Protein AF-F0R481-F1 (afdb_monomer_lite)

pLDDT: mean 84.25, std 19.12, range [23.8, 98.44]

Foldseek 3Di:
DDDPPPDDPPPPDDDDDDDDDDDDLLDDPVLLVLLLVLLCLLPDDDPVLLVVCVVVLVVVCVVVVDDDDDPVNLVVLSVVSNVLSVVLNVCSVVSPLVVNLVSCVVCVVSSCSGSSNDLVSLVSVLVSNLVSLCSVDVVPQLSSLVVSLVSLVVSLVSLVSVVVDVVSVVVNLVSLLVNLVSCVSNVVLVSNLVSLVVSLVSCVPPDLLSNLVSLCSSLVSCVVVVNNVSSVVSCVVNVPPPCNVVSVVVVVVD

Sequence (254 aa):
MKTAITFIFILALSACSAKPDKVANLFTKEEREQYVNTLSLYLQADSGLIAERNQFFQFLLKHIDAEEKDSAYYMENIAHVDSVIHAAIGLVEQGNMDNLLTLLEQERYNIYAHPCNNIDNEIALHNMLIQLYNKAYKENTDEYYSKIIDLAEYSKLHILGLLDNEQYIPYYIHNLTSLVDLYMCANRHAEAIRTGKELCEFTKDKNNSIHIRCVLLLGSLYKELNMTEQQDSCINSVKHLPEFEAIYDDYMKQ

Radius of gyration: 20.72 Å; chains: 1; bounding box: 53×40×59 Å

Structure (mmCIF, N/CA/C/O backbone):
data_AF-F0R481-F1
#
_entry.id   AF-F0R481-F1
#
loop_
_atom_site.group_PDB
_atom_site.id
_atom_site.type_symbol
_atom_site.label_atom_id
_atom_site.label_alt_id
_atom_site.label_comp_id
_atom_site.label_asym_id
_atom_site.label_entity_id
_atom_site.label_seq_id
_atom_site.pdbx_PDB_ins_code
_atom_site.Cartn_x
_atom_site.Cartn_y
_atom_site.Cartn_z
_atom_site.occupancy
_atom_site.B_iso_or_equiv
_atom_site.auth_seq_id
_atom_site.auth_comp_id
_atom_site.auth_asym_id
_atom_site.auth_atom_id
_atom_site.pdbx_PDB_model_num
ATOM 1 N N . MET A 1 1 ? -4.987 25.816 -6.858 1.00 27.88 1 MET A N 1
ATOM 2 C CA . MET A 1 1 ? -4.120 25.754 -5.662 1.00 27.88 1 MET A CA 1
ATOM 3 C C . MET A 1 1 ? -3.294 24.489 -5.777 1.00 27.88 1 MET A C 1
ATOM 5 O O . MET A 1 1 ? -3.879 23.431 -5.938 1.00 27.88 1 MET A O 1
ATOM 9 N N . LYS A 1 2 ? -1.964 24.606 -5.837 1.00 23.80 2 LYS A N 1
ATOM 10 C CA . LYS A 1 2 ? -1.058 23.455 -5.913 1.00 23.80 2 LYS A CA 1
ATOM 11 C C . LYS A 1 2 ? -0.899 22.907 -4.499 1.00 23.80 2 LYS A C 1
ATOM 13 O O . LYS A 1 2 ? -0.176 23.501 -3.704 1.00 23.80 2 LYS A O 1
ATOM 18 N N . THR A 1 3 ? -1.626 21.850 -4.168 1.00 27.64 3 THR A N 1
ATOM 19 C CA . THR A 1 3 ? -1.418 21.111 -2.924 1.00 27.64 3 THR A CA 1
ATOM 20 C C . THR A 1 3 ? -0.065 20.425 -3.050 1.00 27.64 3 THR A C 1
ATOM 22 O O . THR A 1 3 ? 0.132 19.582 -3.923 1.00 27.64 3 THR A O 1
ATOM 25 N N . ALA A 1 4 ? 0.907 20.869 -2.258 1.00 26.95 4 ALA A N 1
ATOM 26 C CA . ALA A 1 4 ? 2.173 20.175 -2.127 1.00 26.95 4 ALA A CA 1
ATOM 27 C C . ALA A 1 4 ? 1.868 18.801 -1.522 1.00 26.95 4 ALA A C 1
ATOM 29 O O . ALA A 1 4 ? 1.429 18.717 -0.378 1.00 26.95 4 ALA A O 1
ATOM 30 N N . ILE A 1 5 ? 2.037 17.743 -2.313 1.00 32.62 5 ILE A N 1
ATOM 31 C CA . ILE A 1 5 ? 1.980 16.372 -1.817 1.00 32.62 5 ILE A CA 1
ATOM 32 C C . ILE A 1 5 ? 3.249 16.187 -0.989 1.00 32.62 5 ILE A C 1
ATOM 34 O O . ILE A 1 5 ? 4.344 16.011 -1.522 1.00 32.62 5 ILE A O 1
ATOM 38 N N . THR A 1 6 ? 3.121 16.340 0.324 1.00 26.06 6 THR A N 1
ATOM 39 C CA . THR A 1 6 ? 4.176 15.990 1.269 1.00 26.06 6 THR A CA 1
ATOM 40 C C . THR A 1 6 ? 4.251 14.468 1.312 1.00 26.06 6 THR A C 1
ATOM 42 O O . THR A 1 6 ? 3.502 13.819 2.033 1.00 26.06 6 THR A O 1
ATOM 45 N N . PHE A 1 7 ? 5.120 13.898 0.478 1.00 36.53 7 PHE A N 1
ATOM 46 C CA . PHE A 1 7 ? 5.413 12.470 0.481 1.0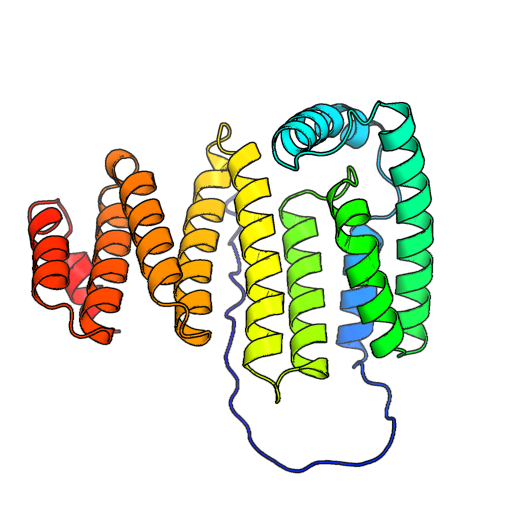0 36.53 7 PHE A CA 1
ATOM 47 C C . PHE A 1 7 ? 6.145 12.105 1.775 1.00 36.53 7 PHE A C 1
ATOM 49 O O . PHE A 1 7 ? 7.213 12.644 2.078 1.00 36.53 7 PHE A O 1
ATOM 56 N N . ILE A 1 8 ? 5.548 11.203 2.551 1.00 33.41 8 ILE A N 1
ATOM 57 C CA . ILE A 1 8 ? 6.181 10.607 3.724 1.00 33.41 8 ILE A CA 1
ATOM 58 C C . ILE A 1 8 ? 7.259 9.656 3.207 1.00 33.41 8 ILE A C 1
ATOM 60 O O . ILE A 1 8 ? 6.966 8.624 2.610 1.00 33.41 8 ILE A O 1
ATOM 64 N N . PHE A 1 9 ? 8.520 10.025 3.423 1.00 30.39 9 PHE A N 1
ATOM 65 C CA . PHE A 1 9 ? 9.642 9.108 3.282 1.00 30.39 9 PHE A CA 1
ATOM 66 C C . PHE A 1 9 ? 9.456 7.959 4.277 1.00 30.39 9 PHE A C 1
ATOM 68 O O . PHE A 1 9 ? 9.423 8.193 5.488 1.00 30.39 9 PHE A O 1
ATOM 75 N N . ILE A 1 10 ? 9.403 6.717 3.791 1.00 33.53 10 ILE A N 1
ATOM 76 C CA . ILE A 1 10 ? 9.693 5.548 4.627 1.00 33.53 10 ILE A CA 1
ATOM 77 C C . ILE A 1 10 ? 11.200 5.599 4.908 1.00 33.53 10 ILE A C 1
ATOM 79 O O . ILE A 1 10 ? 12.018 5.010 4.207 1.00 33.53 10 ILE A O 1
ATOM 83 N N . LEU A 1 11 ? 11.590 6.397 5.903 1.00 34.53 11 LEU A N 1
ATOM 84 C CA . LEU A 1 11 ? 12.938 6.379 6.452 1.00 34.53 11 LEU A CA 1
ATOM 85 C C . LEU A 1 11 ? 13.105 5.055 7.199 1.00 34.53 11 LEU A C 1
ATOM 87 O O . LEU A 1 11 ? 12.630 4.892 8.323 1.00 34.53 11 LEU A O 1
ATOM 91 N N . ALA A 1 12 ? 13.799 4.112 6.567 1.00 36.69 12 ALA A N 1
ATOM 92 C CA . ALA A 1 12 ? 14.355 2.948 7.234 1.00 36.69 12 ALA A CA 1
ATOM 93 C C . ALA A 1 12 ? 15.386 3.422 8.275 1.00 36.69 12 ALA A C 1
ATOM 95 O O . ALA A 1 12 ? 16.564 3.605 7.978 1.00 36.69 12 ALA A O 1
ATOM 96 N N . LEU A 1 13 ? 14.942 3.668 9.510 1.00 34.34 13 LEU A N 1
ATOM 97 C CA . LEU A 1 13 ? 15.841 3.932 10.629 1.00 34.34 13 LEU A CA 1
ATOM 98 C C . LEU A 1 13 ? 16.317 2.603 11.221 1.00 34.34 13 LEU A C 1
ATOM 100 O O . LEU A 1 13 ? 15.659 1.952 12.041 1.00 34.34 13 LEU A O 1
ATOM 104 N N . SER A 1 14 ? 17.512 2.228 10.781 1.00 39.59 14 SER A N 1
ATOM 105 C CA . SER A 1 14 ? 18.420 1.317 11.459 1.00 39.59 14 SER A CA 1
ATOM 106 C C . SER A 1 14 ? 18.852 1.901 12.808 1.00 39.59 14 SER A C 1
ATOM 108 O O . SER A 1 14 ? 19.529 2.926 12.859 1.00 39.59 14 SER A O 1
ATOM 110 N N . ALA A 1 15 ? 18.506 1.210 13.893 1.00 30.11 15 ALA A N 1
ATOM 111 C CA . ALA A 1 15 ? 19.206 1.292 15.170 1.00 30.11 15 ALA A CA 1
ATOM 112 C C . ALA A 1 15 ? 18.989 -0.020 15.939 1.00 30.11 15 ALA A C 1
ATOM 114 O O . ALA A 1 15 ? 17.903 -0.283 16.452 1.00 30.11 15 ALA A O 1
ATOM 115 N N . CYS A 1 16 ? 20.032 -0.849 16.007 1.00 37.91 16 CYS A N 1
ATOM 116 C CA . CYS A 1 16 ? 20.141 -1.910 17.002 1.00 37.91 16 CYS A CA 1
ATOM 117 C C . CYS A 1 16 ? 20.345 -1.276 18.382 1.00 37.91 16 CYS A C 1
ATOM 119 O O . CYS A 1 16 ? 21.313 -0.542 18.560 1.00 37.91 16 CYS A O 1
ATOM 121 N N . SER A 1 17 ? 19.516 -1.609 19.374 1.00 35.53 17 SER A N 1
ATOM 122 C CA . SER A 1 17 ? 20.004 -2.001 20.708 1.00 35.53 17 SER A CA 1
ATOM 123 C C . SER A 1 17 ? 18.879 -2.450 21.651 1.00 35.53 17 SER A C 1
ATOM 125 O O . SER A 1 17 ? 17.822 -1.837 21.714 1.00 35.53 17 SER A O 1
ATOM 127 N N . ALA A 1 18 ? 19.205 -3.523 22.382 1.00 39.09 18 ALA A N 1
ATOM 128 C CA . ALA A 1 18 ? 18.731 -3.994 23.689 1.00 39.09 18 ALA A CA 1
ATOM 129 C C . ALA A 1 18 ? 17.217 -4.041 24.001 1.00 39.09 18 ALA A C 1
ATOM 131 O O . ALA A 1 18 ? 16.546 -3.027 24.161 1.00 39.09 18 ALA A O 1
ATOM 132 N N . LYS A 1 19 ? 16.737 -5.268 24.265 1.00 45.47 19 LYS A N 1
ATOM 133 C CA . LYS A 1 19 ? 15.451 -5.564 24.918 1.00 45.47 19 LYS A CA 1
ATOM 134 C C . LYS A 1 19 ? 15.306 -4.853 26.271 1.00 45.47 19 LYS A C 1
ATOM 136 O O . LYS A 1 19 ? 16.216 -4.955 27.098 1.00 45.47 19 LYS A O 1
ATOM 141 N N . PRO A 1 20 ? 14.103 -4.342 26.574 1.00 41.56 20 PRO A N 1
ATOM 142 C CA . PRO A 1 20 ? 13.600 -4.288 27.937 1.00 41.56 20 PRO A CA 1
ATOM 143 C C . PRO A 1 20 ? 12.321 -5.126 28.100 1.00 41.56 20 PRO A C 1
ATOM 145 O O . PRO A 1 20 ? 11.326 -4.927 27.407 1.00 41.56 20 PRO A O 1
ATOM 148 N N . ASP A 1 21 ? 12.340 -6.034 29.076 1.00 45.56 21 ASP A N 1
ATOM 149 C CA . ASP A 1 21 ? 11.139 -6.638 29.653 1.00 45.56 21 ASP A CA 1
ATOM 150 C C . ASP A 1 21 ? 10.403 -5.611 30.532 1.00 45.56 21 ASP A C 1
ATOM 152 O O . ASP A 1 21 ? 10.931 -5.189 31.564 1.00 45.56 21 ASP A O 1
ATOM 156 N N . LYS A 1 22 ? 9.179 -5.239 30.133 1.00 39.62 22 LYS A N 1
ATOM 157 C CA . LYS A 1 22 ? 7.959 -5.015 30.947 1.00 39.62 22 LYS A CA 1
ATOM 158 C C . LYS A 1 22 ? 6.990 -4.118 30.179 1.00 39.62 22 LYS A C 1
ATOM 160 O O . LYS A 1 22 ? 7.380 -3.064 29.695 1.00 39.62 22 LYS A O 1
ATOM 165 N N . VAL A 1 23 ? 5.728 -4.549 30.141 1.00 50.31 23 VAL A N 1
ATOM 166 C CA . VAL A 1 23 ? 4.564 -3.907 29.508 1.00 50.31 23 VAL A CA 1
ATOM 167 C C . VAL A 1 23 ? 4.482 -2.422 29.885 1.00 50.31 23 VAL A C 1
ATOM 169 O O . VAL A 1 23 ? 3.939 -2.047 30.923 1.00 50.31 23 VAL A O 1
ATOM 172 N N . ALA A 1 24 ? 5.072 -1.585 29.040 1.00 46.91 24 ALA A N 1
ATOM 173 C CA . ALA A 1 24 ? 4.914 -0.145 29.031 1.00 46.91 24 ALA A CA 1
ATOM 174 C C . ALA A 1 24 ? 3.941 0.179 27.900 1.00 46.91 24 ALA A C 1
ATOM 176 O O . ALA A 1 24 ? 3.984 -0.462 26.855 1.00 46.91 24 ALA A O 1
ATOM 177 N N . ASN A 1 25 ? 3.051 1.139 28.138 1.00 53.44 25 ASN A N 1
ATOM 178 C CA . ASN A 1 25 ? 2.073 1.635 27.174 1.00 53.44 25 ASN A CA 1
ATOM 179 C C . ASN A 1 25 ? 2.724 1.759 25.777 1.00 53.44 25 ASN A C 1
ATOM 181 O O . ASN A 1 25 ? 3.603 2.600 25.590 1.00 53.44 25 ASN A O 1
ATOM 185 N N . LEU A 1 26 ? 2.359 0.865 24.848 1.00 74.00 26 LEU A N 1
ATOM 186 C CA . LEU A 1 26 ? 3.079 0.639 23.579 1.00 74.00 26 LEU A CA 1
ATOM 187 C C . LEU A 1 26 ? 2.993 1.830 22.615 1.00 74.00 26 LEU A C 1
ATOM 189 O O . LEU A 1 26 ? 3.750 1.901 21.639 1.00 74.00 26 LEU A O 1
ATOM 193 N N . PHE A 1 27 ? 2.086 2.763 22.910 1.00 87.75 27 PHE A N 1
ATOM 194 C CA . PHE A 1 27 ? 1.838 3.951 22.117 1.00 87.75 27 PHE A CA 1
ATOM 195 C C . PHE A 1 27 ? 2.298 5.222 22.830 1.00 87.75 27 PHE A C 1
ATOM 197 O O . PHE A 1 27 ? 1.899 5.507 23.976 1.00 87.75 27 PHE A O 1
ATOM 204 N N . THR A 1 28 ? 3.065 6.042 22.113 1.00 91.44 28 THR A N 1
ATOM 205 C CA . THR A 1 28 ? 3.297 7.436 22.499 1.00 91.44 28 THR A CA 1
ATOM 206 C C . THR A 1 28 ? 1.977 8.214 22.503 1.00 91.44 28 THR A C 1
ATOM 208 O O . THR A 1 28 ? 0.924 7.722 22.080 1.00 91.44 28 THR A O 1
ATOM 211 N N . LYS A 1 29 ? 1.997 9.435 23.043 1.00 92.00 29 LYS A N 1
ATOM 212 C CA . LYS A 1 29 ? 0.807 10.291 23.032 1.00 92.00 29 LYS A CA 1
ATOM 213 C C . LYS A 1 29 ? 0.429 10.655 21.594 1.00 92.00 29 LYS A C 1
ATOM 215 O O . LYS A 1 29 ? -0.741 10.589 21.232 1.00 92.00 29 LYS A O 1
ATOM 220 N N . GLU A 1 30 ? 1.436 10.971 20.790 1.00 93.38 30 GLU A N 1
ATOM 221 C CA . GLU A 1 30 ? 1.309 11.323 19.381 1.00 93.38 30 GLU A CA 1
ATOM 222 C C . GLU A 1 30 ? 0.743 10.150 18.570 1.00 93.38 30 GLU A C 1
ATOM 224 O O . GLU A 1 30 ? -0.171 10.346 17.775 1.00 93.38 30 GLU A O 1
ATOM 229 N N . GLU A 1 31 ? 1.216 8.924 18.824 1.00 94.50 31 GLU A N 1
ATOM 230 C CA . GLU A 1 31 ? 0.694 7.713 18.177 1.00 94.50 31 GLU A CA 1
ATOM 231 C C . GLU A 1 31 ? -0.780 7.485 18.527 1.00 94.50 31 GLU A C 1
ATOM 233 O O . GLU A 1 31 ? -1.584 7.220 17.640 1.00 94.50 31 GLU A O 1
ATOM 238 N N . ARG A 1 32 ? -1.174 7.655 19.797 1.00 95.06 32 ARG A N 1
ATOM 239 C CA . ARG A 1 32 ? -2.586 7.521 20.195 1.00 95.06 32 ARG A CA 1
ATOM 240 C C . ARG A 1 32 ? -3.480 8.536 19.501 1.00 95.06 32 ARG A C 1
ATOM 242 O O . ARG A 1 32 ? -4.508 8.151 18.956 1.00 95.06 32 ARG A O 1
ATOM 249 N N . GLU A 1 33 ? -3.091 9.808 19.498 1.00 96.50 33 GLU A N 1
ATOM 250 C CA . GLU A 1 33 ? -3.847 10.862 18.813 1.00 96.50 33 GLU A CA 1
ATOM 251 C C . GLU A 1 33 ? -3.954 10.573 17.310 1.00 96.50 33 GLU A C 1
ATOM 253 O O . GLU A 1 33 ? -5.045 10.635 16.744 1.00 96.50 33 GLU A O 1
ATOM 258 N N . GLN A 1 34 ? -2.852 10.175 16.669 1.00 97.12 34 GLN A N 1
ATOM 259 C CA . GLN A 1 34 ? -2.846 9.800 15.257 1.00 97.12 34 GLN A CA 1
ATOM 260 C C . GLN A 1 34 ? -3.761 8.602 14.970 1.00 97.12 34 GLN A C 1
ATOM 262 O O . GLN A 1 34 ? -4.503 8.628 13.984 1.00 97.12 34 GLN A O 1
ATOM 267 N N . TYR A 1 35 ? -3.720 7.555 15.796 1.00 97.44 35 TYR A N 1
ATOM 268 C CA . TYR A 1 35 ? -4.501 6.334 15.577 1.00 97.44 35 TYR A CA 1
ATOM 269 C C . TYR A 1 35 ? -5.990 6.593 15.790 1.00 97.44 35 TYR A C 1
ATOM 271 O O . TYR A 1 35 ? -6.794 6.197 14.950 1.00 97.44 35 TYR A O 1
ATOM 279 N N . VAL A 1 36 ? -6.365 7.338 16.835 1.00 97.62 36 VAL A N 1
ATOM 280 C CA . VAL A 1 36 ? -7.761 7.757 17.049 1.00 97.62 36 VAL A CA 1
ATOM 281 C C . VAL A 1 36 ? -8.260 8.608 15.884 1.00 97.62 36 VAL A C 1
ATOM 283 O O . VAL A 1 36 ? -9.355 8.356 15.382 1.00 97.62 36 VAL A O 1
ATOM 286 N N . ASN A 1 37 ? -7.460 9.566 15.404 1.00 97.06 37 ASN A N 1
ATOM 287 C CA . ASN A 1 37 ? -7.831 10.394 14.255 1.00 97.06 37 ASN A CA 1
ATOM 288 C C . ASN A 1 37 ? -8.023 9.554 12.988 1.00 97.06 37 ASN A C 1
ATOM 290 O O . ASN A 1 37 ? -9.006 9.743 12.281 1.00 97.06 37 ASN A O 1
ATOM 294 N N . THR A 1 38 ? -7.119 8.606 12.731 1.00 97.50 38 THR A N 1
ATOM 295 C CA . THR A 1 38 ? -7.187 7.704 11.570 1.00 97.50 38 THR A CA 1
ATOM 296 C C . THR A 1 38 ? -8.431 6.822 11.623 1.00 97.50 38 THR A C 1
ATOM 298 O O . THR A 1 38 ? -9.170 6.739 10.648 1.00 97.50 38 THR A O 1
ATOM 301 N N . LEU A 1 39 ? -8.700 6.199 12.772 1.00 97.81 39 LEU A N 1
ATOM 302 C CA . LEU A 1 39 ? -9.879 5.359 12.984 1.00 97.81 39 LEU A CA 1
ATOM 303 C C . LEU A 1 39 ? -11.175 6.167 12.837 1.00 97.81 39 LEU A C 1
ATOM 305 O O . LEU A 1 39 ? -12.112 5.718 12.186 1.00 97.81 39 LEU A O 1
ATOM 309 N N . SER A 1 40 ? -11.205 7.394 13.359 1.00 96.62 40 SER A N 1
ATOM 310 C CA . SER A 1 40 ? -12.387 8.264 13.301 1.00 96.62 40 SER A CA 1
ATOM 311 C C . SER A 1 40 ? -12.793 8.666 11.879 1.00 96.62 40 SER A C 1
ATOM 313 O O . SER A 1 40 ? -13.944 9.039 11.680 1.00 96.62 40 SER A O 1
ATOM 315 N N . LEU A 1 41 ? -11.904 8.546 10.881 1.00 94.69 41 LEU A N 1
ATOM 316 C CA . LEU A 1 41 ? -12.244 8.759 9.464 1.00 94.69 41 LEU A CA 1
ATOM 317 C C . LEU A 1 41 ? -13.302 7.773 8.948 1.00 94.69 41 LEU A C 1
ATOM 319 O O . LEU A 1 41 ? -13.932 8.029 7.923 1.00 94.69 41 LEU A O 1
ATOM 323 N N . TYR A 1 42 ? -13.482 6.649 9.641 1.00 93.56 42 TYR A N 1
ATOM 324 C CA . TYR A 1 42 ? -14.444 5.609 9.292 1.00 93.56 42 TYR A CA 1
ATOM 325 C C . TYR A 1 42 ? -15.764 5.725 10.053 1.00 93.56 42 TYR A C 1
ATOM 327 O O . TYR A 1 42 ? -16.668 4.953 9.767 1.00 93.56 42 TYR A O 1
ATOM 335 N N . LEU A 1 43 ? -15.896 6.686 10.970 1.00 90.56 43 LEU A N 1
ATOM 336 C CA . LEU A 1 43 ? -17.156 6.962 11.656 1.00 90.56 43 LEU A CA 1
ATOM 337 C C . LEU A 1 43 ? -18.025 7.914 10.828 1.00 90.56 43 LEU A C 1
ATOM 339 O O . LEU A 1 43 ? -17.513 8.778 10.118 1.00 90.56 43 LEU A O 1
ATOM 343 N N . GLN A 1 44 ? -19.346 7.810 10.998 1.00 74.38 44 GLN A N 1
ATOM 344 C CA . GLN A 1 44 ? -20.328 8.771 10.472 1.00 74.38 44 GLN A CA 1
ATOM 345 C C . GLN A 1 44 ? -20.286 8.923 8.942 1.00 74.38 44 GLN A C 1
ATOM 347 O O . GLN A 1 44 ? -20.102 10.020 8.412 1.00 74.38 44 GLN A O 1
ATOM 352 N N . ALA A 1 45 ? -20.503 7.820 8.221 1.00 71.75 45 ALA A N 1
ATOM 353 C CA . ALA A 1 45 ? -20.662 7.857 6.770 1.00 71.75 45 ALA A CA 1
ATOM 354 C C . ALA A 1 45 ? -21.808 8.801 6.354 1.00 71.75 45 ALA A C 1
ATOM 356 O O . ALA A 1 45 ? -22.978 8.548 6.648 1.00 71.75 45 ALA A O 1
ATOM 357 N N . ASP A 1 46 ? -21.481 9.889 5.651 1.00 70.38 46 ASP A N 1
ATOM 358 C CA . ASP A 1 46 ? -22.497 10.783 5.094 1.00 70.38 46 ASP A CA 1
ATOM 359 C C . ASP A 1 46 ? -23.294 10.048 4.005 1.00 70.38 46 ASP A C 1
ATOM 361 O O . ASP A 1 46 ? -22.735 9.420 3.103 1.00 70.38 46 ASP A O 1
ATOM 365 N N . SER A 1 47 ? -24.617 10.182 4.061 1.00 65.12 47 SER A N 1
ATOM 366 C CA . SER A 1 47 ? -25.570 9.781 3.026 1.00 65.12 47 SER A CA 1
ATOM 367 C C . SER A 1 47 ? -25.142 10.115 1.587 1.00 65.12 47 SER A C 1
ATOM 369 O O . SER A 1 47 ? -25.409 9.321 0.682 1.00 65.12 47 SER A O 1
ATOM 371 N N . GLY A 1 48 ? -24.444 11.237 1.363 1.00 66.50 48 GLY A N 1
ATOM 372 C CA . GLY A 1 48 ? -23.889 11.598 0.052 1.00 66.50 48 GLY A CA 1
ATOM 373 C C . GLY A 1 48 ? -22.770 10.660 -0.421 1.00 66.50 48 GLY A C 1
ATOM 374 O O . GLY A 1 48 ? -22.769 10.231 -1.574 1.00 66.50 48 GLY A O 1
ATOM 375 N N . LEU A 1 49 ? -21.863 10.267 0.482 1.00 67.25 49 LEU A N 1
ATOM 376 C CA . LEU A 1 49 ? -20.758 9.341 0.197 1.00 67.25 49 LEU A CA 1
ATOM 377 C C . LEU A 1 49 ? -21.255 7.912 -0.052 1.00 67.25 49 LEU A C 1
ATOM 379 O O . LEU A 1 49 ? -20.733 7.222 -0.926 1.00 67.25 49 LEU A O 1
ATOM 383 N N . ILE A 1 50 ? -22.290 7.483 0.676 1.00 69.62 50 ILE A N 1
ATOM 384 C CA . ILE A 1 50 ? -22.910 6.154 0.535 1.00 69.62 50 ILE A CA 1
ATOM 385 C C . ILE A 1 50 ? -23.437 5.945 -0.896 1.00 69.62 50 ILE A C 1
ATOM 387 O O . ILE A 1 50 ? -23.226 4.885 -1.489 1.00 69.62 50 ILE A O 1
ATOM 391 N N . ALA A 1 51 ? -24.083 6.959 -1.482 1.00 65.25 51 ALA A N 1
ATOM 392 C CA . ALA A 1 51 ? -24.638 6.877 -2.833 1.00 65.25 51 ALA A CA 1
ATOM 393 C C . ALA A 1 51 ? -23.552 6.819 -3.926 1.00 65.25 51 ALA A C 1
ATOM 395 O O . ALA A 1 51 ? -23.679 6.042 -4.873 1.00 65.25 51 ALA A O 1
ATOM 396 N N . GLU A 1 52 ? -22.474 7.598 -3.785 1.00 65.06 52 GLU A N 1
ATOM 397 C CA . GLU A 1 52 ? -21.352 7.604 -4.737 1.00 65.06 52 GLU A CA 1
ATOM 398 C C . GLU A 1 52 ? -20.513 6.320 -4.665 1.00 65.06 52 GLU A C 1
ATOM 400 O O . GLU A 1 52 ? -20.024 5.828 -5.683 1.00 65.06 52 GLU A O 1
ATOM 405 N N . ARG A 1 53 ? -20.347 5.748 -3.468 1.00 70.88 53 ARG A N 1
ATOM 406 C CA . ARG A 1 53 ? -19.415 4.632 -3.235 1.00 70.88 53 ARG A CA 1
ATOM 407 C C . ARG A 1 53 ? -20.032 3.253 -3.405 1.00 70.88 53 ARG A C 1
ATOM 409 O O . ARG A 1 53 ? -19.285 2.299 -3.614 1.00 70.88 53 ARG A O 1
ATOM 416 N N . ASN A 1 54 ? -21.360 3.143 -3.459 1.00 66.12 54 ASN A N 1
ATOM 417 C CA . ASN A 1 54 ? -22.019 1.891 -3.831 1.00 66.12 54 ASN A CA 1
ATOM 418 C C . ASN A 1 54 ? -21.579 1.415 -5.234 1.00 66.12 54 ASN A C 1
ATOM 420 O O . ASN A 1 54 ? -21.338 0.231 -5.440 1.00 66.12 54 ASN A O 1
ATOM 424 N N . GLN A 1 55 ? -21.357 2.327 -6.193 1.00 64.94 55 GLN A N 1
ATOM 425 C CA . GLN A 1 55 ? -20.866 1.951 -7.530 1.00 64.94 55 GLN A CA 1
ATOM 426 C C . GLN A 1 55 ? -19.461 1.324 -7.499 1.00 64.94 55 GLN A C 1
ATOM 428 O O . GLN A 1 55 ? -19.220 0.338 -8.195 1.00 64.94 55 GLN A O 1
ATOM 433 N N . PHE A 1 56 ? -18.554 1.844 -6.665 1.00 66.25 56 PHE A N 1
ATOM 434 C CA . PHE A 1 56 ? -17.227 1.252 -6.468 1.00 66.25 56 PHE A CA 1
ATOM 435 C C . PHE A 1 56 ? -17.304 -0.084 -5.716 1.00 66.25 56 PHE A C 1
ATOM 437 O O . PHE A 1 56 ? -16.642 -1.043 -6.103 1.00 66.25 56 PHE A O 1
ATOM 444 N N . PHE A 1 57 ? -18.165 -0.192 -4.702 1.00 69.00 57 PHE A N 1
ATOM 445 C CA . PHE A 1 57 ? -18.406 -1.453 -3.998 1.00 69.00 57 PHE A CA 1
ATOM 446 C C . PHE A 1 57 ? -18.864 -2.566 -4.957 1.00 69.00 57 PHE A C 1
ATOM 448 O O . PHE A 1 57 ? -18.333 -3.674 -4.920 1.00 69.00 57 PHE A O 1
ATOM 455 N N . GLN A 1 58 ? -19.756 -2.253 -5.902 1.00 67.19 58 GLN A N 1
ATOM 456 C CA . GLN A 1 58 ? -20.176 -3.191 -6.951 1.00 67.19 58 GLN A CA 1
ATOM 457 C C . GLN A 1 58 ? -19.039 -3.572 -7.921 1.00 67.19 58 GLN A C 1
ATOM 459 O O . GLN A 1 58 ? -19.032 -4.681 -8.455 1.00 67.19 58 GLN A O 1
ATOM 464 N N . PHE A 1 59 ? -18.064 -2.687 -8.162 1.00 67.62 59 PHE A N 1
ATOM 465 C CA . PHE A 1 59 ? -16.851 -3.018 -8.923 1.00 67.62 59 PHE A CA 1
ATOM 466 C C . PHE A 1 59 ? -15.917 -3.947 -8.131 1.00 67.62 59 PHE A C 1
ATOM 468 O O . PHE A 1 59 ? -15.424 -4.931 -8.686 1.00 67.62 59 PHE A O 1
ATOM 475 N N . LEU A 1 60 ? -15.719 -3.666 -6.839 1.00 65.44 60 LEU A N 1
ATOM 476 C CA . LEU A 1 60 ? -14.937 -4.491 -5.915 1.00 65.44 60 LEU A CA 1
ATOM 477 C C . LEU A 1 60 ? -15.496 -5.912 -5.836 1.00 65.44 60 LEU A C 1
ATOM 479 O O . LEU A 1 60 ? -14.742 -6.860 -6.036 1.00 65.44 60 LEU A O 1
ATOM 483 N N . LEU A 1 61 ? -16.812 -6.063 -5.632 1.00 65.06 61 LEU A N 1
ATOM 484 C CA . LEU A 1 61 ? -17.492 -7.364 -5.548 1.00 65.06 61 LEU A CA 1
ATOM 485 C C . LEU A 1 61 ? -17.217 -8.261 -6.763 1.00 65.06 61 LEU A C 1
ATOM 487 O O . LEU A 1 61 ? -17.003 -9.458 -6.597 1.00 65.06 61 LEU A O 1
ATOM 491 N N . LYS A 1 62 ? -17.140 -7.685 -7.971 1.00 66.12 62 LYS A N 1
ATOM 492 C CA . LYS A 1 62 ? -16.815 -8.424 -9.205 1.00 66.12 62 LYS A CA 1
ATOM 493 C C . LYS A 1 62 ? -15.383 -8.961 -9.250 1.00 66.12 62 LYS A C 1
ATOM 495 O O . LYS A 1 62 ? -15.118 -9.868 -10.031 1.00 66.12 62 LYS A O 1
ATOM 500 N N . HIS A 1 63 ? -14.468 -8.389 -8.471 1.00 63.19 63 HIS A N 1
ATOM 501 C CA . HIS A 1 63 ? -13.046 -8.745 -8.476 1.00 63.19 63 HIS A CA 1
ATOM 502 C C . HIS A 1 63 ? -12.629 -9.600 -7.277 1.00 63.19 63 HIS A C 1
ATOM 504 O O . HIS A 1 63 ? -11.629 -10.305 -7.370 1.00 63.19 63 HIS A O 1
ATOM 510 N N . ILE A 1 64 ? -13.375 -9.560 -6.168 1.00 52.03 64 ILE A N 1
ATOM 511 C CA . ILE A 1 64 ? -13.048 -10.308 -4.941 1.00 52.03 64 ILE A CA 1
ATOM 512 C C . ILE A 1 64 ? -13.733 -11.682 -4.840 1.00 52.03 64 ILE A C 1
ATOM 514 O O . ILE A 1 64 ? -13.674 -12.295 -3.779 1.00 52.03 64 ILE A O 1
ATOM 518 N N . ASP A 1 65 ? -14.367 -12.162 -5.919 1.00 51.03 65 ASP A N 1
ATOM 519 C CA . ASP A 1 65 ? -15.044 -13.473 -6.003 1.00 51.03 65 ASP A CA 1
ATOM 520 C C . ASP A 1 65 ? -15.987 -13.739 -4.806 1.00 51.03 65 ASP A C 1
ATOM 522 O O . ASP A 1 65 ? -16.089 -14.843 -4.271 1.00 51.03 65 ASP A O 1
ATOM 526 N N . ALA A 1 66 ? -16.646 -12.679 -4.326 1.00 55.69 66 ALA A N 1
ATOM 527 C CA . ALA A 1 66 ? -17.583 -12.755 -3.216 1.00 55.69 66 ALA A CA 1
ATOM 528 C C . ALA A 1 66 ? -18.982 -13.112 -3.733 1.00 55.69 66 ALA A C 1
ATOM 530 O O . ALA A 1 66 ? -19.401 -12.608 -4.776 1.00 55.69 66 ALA A O 1
ATOM 531 N N . GLU A 1 67 ? -19.718 -13.938 -2.976 1.00 57.56 67 GLU A N 1
ATOM 532 C CA . GLU A 1 67 ? -21.159 -14.148 -3.187 1.00 57.56 67 GLU A CA 1
ATOM 533 C C . GLU A 1 67 ? -21.861 -12.796 -3.381 1.00 57.56 67 GLU A C 1
ATOM 535 O O . GLU A 1 67 ? -21.482 -11.825 -2.726 1.00 57.56 67 GLU A O 1
ATOM 540 N N . GLU A 1 68 ? -22.845 -12.717 -4.289 1.00 56.78 68 GLU A N 1
ATOM 541 C CA . GLU A 1 68 ? -23.561 -11.474 -4.613 1.00 56.78 68 GLU A CA 1
ATOM 542 C C . GLU A 1 68 ? -24.071 -10.789 -3.336 1.00 56.78 68 GLU A C 1
ATOM 544 O O . GLU A 1 68 ? -25.094 -11.168 -2.765 1.00 56.78 68 GLU A O 1
ATOM 549 N N . LYS A 1 69 ? -23.340 -9.771 -2.873 1.00 62.72 69 LYS A N 1
ATOM 550 C CA . LYS A 1 69 ? -23.724 -8.978 -1.708 1.00 62.72 69 LYS A CA 1
ATOM 551 C C . LYS A 1 69 ? -24.624 -7.840 -2.167 1.00 62.72 69 LYS A C 1
ATOM 553 O O . LYS A 1 69 ? -24.248 -7.050 -3.036 1.00 62.72 69 LYS A O 1
ATOM 558 N N . ASP A 1 70 ? -25.817 -7.764 -1.595 1.00 63.59 70 ASP A N 1
ATOM 559 C CA . ASP A 1 70 ? -26.820 -6.773 -1.966 1.00 63.59 70 ASP A CA 1
ATOM 560 C C . ASP A 1 70 ? -26.648 -5.439 -1.209 1.00 63.59 70 ASP A C 1
ATOM 562 O O . ASP A 1 70 ? -25.731 -5.230 -0.410 1.00 63.59 70 ASP A O 1
ATOM 566 N N . SER A 1 71 ? -27.549 -4.491 -1.476 1.00 63.22 71 SER A N 1
ATOM 567 C CA . SER A 1 71 ? -27.542 -3.190 -0.804 1.00 63.22 71 SER A CA 1
ATOM 568 C C . SER A 1 71 ? -27.861 -3.276 0.696 1.00 63.22 71 SER A C 1
ATOM 570 O O . SER A 1 71 ? -27.547 -2.327 1.414 1.00 63.22 71 SER A O 1
ATOM 572 N N . ALA A 1 72 ? -28.493 -4.355 1.173 1.00 70.50 72 ALA A N 1
ATOM 573 C CA . ALA A 1 72 ? -28.770 -4.548 2.593 1.00 70.50 72 ALA A CA 1
ATOM 574 C C . ALA A 1 72 ? -27.484 -4.935 3.328 1.00 70.50 72 ALA A C 1
ATOM 576 O O . ALA A 1 72 ? -27.157 -4.303 4.331 1.00 70.50 72 ALA A O 1
ATOM 577 N N . TYR A 1 73 ? -26.686 -5.840 2.750 1.00 69.69 73 TYR A N 1
ATOM 578 C CA . TYR A 1 73 ? -25.343 -6.145 3.247 1.00 69.69 73 TYR A CA 1
ATOM 579 C C . TYR A 1 73 ? -24.468 -4.887 3.344 1.00 69.69 73 TYR A C 1
ATOM 581 O O . TYR A 1 73 ? -23.751 -4.697 4.323 1.00 69.69 73 TYR A O 1
ATOM 589 N N . TYR A 1 74 ? -24.541 -3.994 2.350 1.00 71.12 74 TYR A N 1
ATOM 590 C CA . TYR A 1 74 ? -23.769 -2.747 2.366 1.00 71.12 74 TYR A CA 1
ATOM 591 C C . TYR A 1 74 ? -24.129 -1.848 3.560 1.00 71.12 74 TYR A C 1
ATOM 593 O O . TYR A 1 74 ? -23.241 -1.324 4.229 1.00 71.12 74 TYR A O 1
ATOM 601 N N . MET A 1 75 ? -25.422 -1.711 3.869 1.00 75.19 75 MET A N 1
ATOM 602 C CA . MET A 1 75 ? -25.887 -0.916 5.011 1.00 75.19 75 MET A CA 1
ATOM 603 C C . MET A 1 75 ? -25.592 -1.588 6.359 1.00 75.19 75 MET A C 1
ATOM 605 O O . MET A 1 75 ? -25.228 -0.902 7.313 1.00 75.19 75 MET A O 1
ATOM 609 N N . GLU A 1 76 ? -25.710 -2.914 6.444 1.00 83.69 76 GLU A N 1
ATOM 610 C CA . GLU A 1 76 ? -25.326 -3.682 7.637 1.00 83.69 76 GLU A CA 1
ATOM 611 C C . GLU A 1 76 ? -23.829 -3.540 7.932 1.00 83.69 76 GLU A C 1
ATOM 613 O O . GLU A 1 76 ? -23.440 -3.327 9.082 1.00 83.69 76 GLU A O 1
ATOM 618 N N . ASN A 1 77 ? -22.994 -3.565 6.889 1.00 85.75 77 ASN A N 1
ATOM 619 C CA . ASN A 1 77 ? -21.555 -3.373 7.023 1.00 85.75 77 ASN A CA 1
ATOM 620 C C . ASN A 1 77 ? -21.195 -1.979 7.564 1.00 85.75 77 ASN A C 1
ATOM 622 O O . ASN A 1 77 ? -20.255 -1.867 8.341 1.00 85.75 77 ASN A O 1
ATOM 626 N N . ILE A 1 78 ? -21.945 -0.926 7.216 1.00 87.12 78 ILE A N 1
ATOM 627 C CA . ILE A 1 78 ? -21.716 0.427 7.761 1.00 87.12 78 ILE A CA 1
ATOM 628 C C . ILE A 1 78 ? -21.874 0.430 9.287 1.00 87.12 78 ILE A C 1
ATOM 630 O O . ILE A 1 78 ? -20.968 0.844 10.005 1.00 87.12 78 ILE A O 1
ATOM 634 N N . ALA A 1 79 ? -22.992 -0.095 9.798 1.00 88.69 79 ALA A N 1
ATOM 635 C CA . ALA A 1 79 ? -23.239 -0.144 11.242 1.00 88.69 79 ALA A CA 1
ATOM 636 C C . ALA A 1 79 ? -22.249 -1.065 11.984 1.00 88.69 79 ALA A C 1
ATOM 638 O O . ALA A 1 79 ? -21.854 -0.791 13.124 1.00 88.69 79 ALA A O 1
ATOM 639 N N . HIS A 1 80 ? -21.841 -2.160 11.336 1.00 92.62 80 HIS A N 1
ATOM 640 C CA . HIS A 1 80 ? -20.819 -3.066 11.854 1.00 92.62 80 HIS A CA 1
ATOM 641 C C . HIS A 1 80 ? -19.460 -2.371 11.976 1.00 92.62 80 HIS A C 1
ATOM 643 O O . HIS A 1 80 ? -18.867 -2.379 13.055 1.00 92.62 80 HIS A O 1
ATOM 649 N N . VAL A 1 81 ? -18.999 -1.706 10.913 1.00 94.00 81 VAL A N 1
ATOM 650 C CA . VAL A 1 81 ? -17.724 -0.976 10.912 1.00 94.00 81 VAL A CA 1
ATOM 651 C C . VAL A 1 81 ? -17.733 0.144 11.950 1.00 94.00 81 VAL A C 1
ATOM 653 O O . VAL A 1 81 ? -16.768 0.243 12.701 1.00 94.00 81 VAL A O 1
ATOM 656 N N . ASP A 1 82 ? -18.818 0.908 12.100 1.00 93.19 82 ASP A N 1
ATOM 657 C CA . ASP A 1 82 ? -18.939 1.909 13.175 1.00 93.19 82 ASP A CA 1
ATOM 658 C C . ASP A 1 82 ? -18.664 1.292 14.564 1.00 93.19 82 ASP A C 1
ATOM 660 O O . ASP A 1 82 ? -17.909 1.838 15.375 1.00 93.19 82 ASP A O 1
ATOM 664 N N . SER A 1 83 ? -19.221 0.105 14.830 1.00 95.19 83 SER A N 1
ATOM 665 C CA . SER A 1 83 ? -19.017 -0.617 16.094 1.00 95.19 83 SER A CA 1
ATOM 666 C C . SER A 1 83 ? -17.572 -1.103 16.261 1.00 95.19 83 SER A C 1
ATOM 668 O O . SER A 1 83 ? -16.983 -0.952 17.337 1.00 95.19 83 SER A O 1
ATOM 670 N N . VAL A 1 84 ? -16.979 -1.649 15.195 1.00 97.88 84 VAL A N 1
ATOM 671 C CA . VAL A 1 84 ? -15.572 -2.085 15.159 1.00 97.88 84 VAL A CA 1
ATOM 672 C C . VAL A 1 84 ? -14.632 -0.914 15.433 1.00 97.88 84 VAL A C 1
ATOM 674 O O . VAL A 1 84 ? -13.707 -1.037 16.234 1.00 97.88 84 VAL A O 1
ATOM 677 N N . ILE A 1 85 ? -14.877 0.239 14.814 1.00 98.12 85 ILE A N 1
ATOM 678 C CA . ILE A 1 85 ? -14.034 1.428 14.944 1.00 98.12 85 ILE A CA 1
ATOM 679 C C . ILE A 1 85 ? -14.109 2.001 16.361 1.00 98.12 85 ILE A C 1
ATOM 681 O O . ILE A 1 85 ? -13.073 2.344 16.933 1.00 98.12 85 ILE A O 1
ATOM 685 N N . HIS A 1 86 ? -15.288 2.023 16.989 1.00 98.00 86 HIS A N 1
ATOM 686 C CA . HIS A 1 86 ? -15.402 2.384 18.404 1.00 98.00 86 HIS A CA 1
ATOM 687 C C . HIS A 1 86 ? -14.632 1.426 19.324 1.00 98.00 86 HIS A C 1
ATOM 689 O O . HIS A 1 86 ? -13.948 1.881 20.246 1.00 98.00 86 HIS A O 1
ATOM 695 N N . ALA A 1 87 ? -14.690 0.116 19.067 1.00 98.25 87 ALA A N 1
ATOM 696 C CA . ALA A 1 87 ? -13.904 -0.860 19.819 1.00 98.25 87 ALA A CA 1
ATOM 697 C C . ALA A 1 87 ? -12.391 -0.651 19.619 1.00 98.25 87 ALA A C 1
ATOM 699 O O . ALA A 1 87 ? -11.636 -0.657 20.592 1.00 98.25 87 ALA A O 1
ATOM 700 N N . ALA A 1 88 ? -11.952 -0.394 18.384 1.00 98.25 88 ALA A N 1
ATOM 701 C CA . ALA A 1 88 ? -10.560 -0.105 18.053 1.00 98.25 88 ALA A CA 1
ATOM 702 C C . ALA A 1 88 ? -10.048 1.161 18.762 1.00 98.25 88 ALA A C 1
ATOM 704 O O . ALA A 1 88 ? -8.970 1.132 19.356 1.00 98.25 88 ALA A O 1
ATOM 705 N N . ILE A 1 89 ? -10.834 2.243 18.786 1.00 98.25 89 ILE A N 1
ATOM 706 C CA . ILE A 1 89 ? -10.503 3.470 19.532 1.00 98.25 89 ILE A CA 1
ATOM 707 C C . ILE A 1 89 ? -10.326 3.160 21.023 1.00 98.25 89 ILE A C 1
ATOM 709 O O . ILE A 1 89 ? -9.318 3.548 21.613 1.00 98.25 89 ILE A O 1
ATOM 713 N N . GLY A 1 90 ? -11.237 2.384 21.618 1.00 97.69 90 GLY A N 1
ATOM 714 C CA . GLY A 1 90 ? -11.108 1.958 23.013 1.00 97.69 90 GLY A CA 1
ATOM 715 C C . GLY A 1 90 ? -9.818 1.169 23.284 1.00 97.69 90 GLY A C 1
ATOM 716 O O . GLY A 1 90 ? -9.180 1.362 24.319 1.00 97.69 90 GLY A O 1
ATOM 717 N N . LEU A 1 91 ? -9.382 0.320 22.347 1.00 97.62 91 LEU A N 1
ATOM 718 C CA . LEU A 1 91 ? -8.119 -0.423 22.454 1.00 97.62 91 LEU A CA 1
ATOM 719 C C . LEU A 1 91 ? -6.889 0.491 22.339 1.00 97.62 91 LEU A C 1
ATOM 721 O O . LEU A 1 91 ? -5.914 0.286 23.069 1.00 97.62 91 LEU A O 1
ATOM 725 N N . VAL A 1 92 ? -6.939 1.527 21.494 1.00 96.88 92 VAL A N 1
ATOM 726 C CA . VAL A 1 92 ? -5.896 2.568 21.416 1.00 96.88 92 VAL A CA 1
ATOM 727 C C . VAL A 1 92 ? -5.776 3.316 22.745 1.00 96.88 92 VAL A C 1
ATOM 729 O O . VAL A 1 92 ? -4.671 3.472 23.268 1.00 96.88 92 VAL A O 1
ATOM 732 N N . GLU A 1 93 ? -6.898 3.741 23.327 1.00 94.38 93 GLU A N 1
ATOM 733 C CA . GLU A 1 93 ? -6.935 4.464 24.607 1.00 94.38 93 GLU A CA 1
ATOM 734 C C . GLU A 1 93 ? -6.395 3.620 25.771 1.00 94.38 93 GLU A C 1
ATOM 736 O O . GLU A 1 93 ? -5.684 4.130 26.642 1.00 94.38 93 GLU A O 1
ATOM 741 N N . GLN A 1 94 ? -6.680 2.316 25.753 1.00 93.88 94 GLN A N 1
ATOM 742 C CA . GLN A 1 94 ? -6.178 1.341 26.725 1.00 93.88 94 GLN A CA 1
ATOM 743 C C . GLN A 1 94 ? -4.704 0.962 26.504 1.00 93.88 94 GLN A C 1
ATOM 745 O O . GLN A 1 94 ? -4.105 0.333 27.377 1.00 93.88 94 GLN A O 1
ATOM 750 N N . GLY A 1 95 ? -4.110 1.322 25.362 1.00 92.62 95 GLY A N 1
ATOM 751 C CA . GLY A 1 95 ? -2.752 0.915 24.993 1.00 92.62 95 GLY A CA 1
ATOM 752 C C . GLY A 1 95 ? -2.625 -0.576 24.662 1.00 92.62 95 GLY A C 1
ATOM 753 O O . GLY A 1 95 ? -1.541 -1.143 24.805 1.00 92.62 95 GLY A O 1
ATOM 754 N N . ASN A 1 96 ? -3.720 -1.225 24.257 1.00 93.75 96 ASN A N 1
ATOM 755 C CA . ASN A 1 96 ? -3.772 -2.660 23.981 1.00 93.75 96 ASN A CA 1
ATOM 756 C C . ASN A 1 96 ? -3.502 -2.947 22.497 1.00 93.75 96 ASN A C 1
ATOM 758 O O . ASN A 1 96 ? -4.419 -3.169 21.705 1.00 93.75 96 ASN A O 1
ATOM 762 N N . MET A 1 97 ? -2.220 -2.908 22.130 1.00 94.56 97 MET A N 1
ATOM 763 C CA . MET A 1 97 ? -1.762 -3.055 20.747 1.00 94.56 97 MET A CA 1
ATOM 764 C C . MET A 1 97 ? -2.113 -4.409 20.128 1.00 94.56 97 MET A C 1
ATOM 766 O O . MET A 1 97 ? -2.562 -4.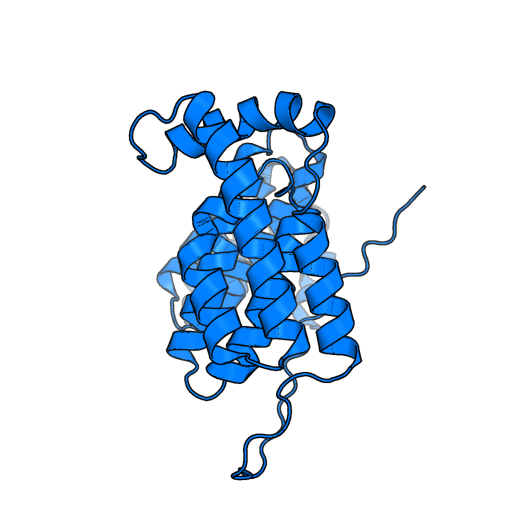441 18.987 1.00 94.56 97 MET A O 1
ATOM 770 N N . ASP A 1 98 ? -1.938 -5.509 20.860 1.00 92.81 98 ASP A N 1
ATOM 771 C CA . ASP A 1 98 ? -2.115 -6.855 20.303 1.00 92.81 98 ASP A CA 1
ATOM 772 C C . ASP A 1 98 ? -3.581 -7.117 19.933 1.00 92.81 98 ASP A C 1
ATOM 774 O O . ASP A 1 98 ? -3.882 -7.599 18.837 1.00 92.81 98 ASP A O 1
ATOM 778 N N . ASN A 1 99 ? -4.512 -6.727 20.812 1.00 96.25 99 ASN A N 1
ATOM 779 C CA . ASN A 1 99 ? -5.940 -6.831 20.519 1.00 96.25 99 ASN A CA 1
ATOM 780 C C . ASN A 1 99 ? -6.368 -5.842 19.429 1.00 96.25 99 ASN A C 1
ATOM 782 O O . ASN A 1 99 ? -7.227 -6.188 18.622 1.00 96.25 99 ASN A O 1
ATOM 786 N N . LEU A 1 100 ? -5.786 -4.635 19.389 1.00 97.62 100 LEU A N 1
ATOM 787 C CA . LEU A 1 100 ? -6.054 -3.665 18.323 1.00 97.62 100 LEU A CA 1
ATOM 788 C C . LEU A 1 100 ? -5.659 -4.240 16.963 1.00 97.62 100 LEU A C 1
ATOM 790 O O . LEU A 1 100 ? -6.464 -4.228 16.037 1.00 97.62 100 LEU A O 1
ATOM 794 N N . LEU A 1 101 ? -4.437 -4.762 16.854 1.00 96.38 101 LEU A N 1
ATOM 795 C CA . LEU A 1 101 ? -3.931 -5.334 15.614 1.00 96.38 101 LEU A CA 1
ATOM 796 C C . LEU A 1 101 ? -4.785 -6.524 15.174 1.00 96.38 101 LEU A C 1
ATOM 798 O O . LEU A 1 101 ? -5.237 -6.558 14.036 1.00 96.38 101 LEU A O 1
ATOM 802 N N . THR A 1 102 ? -5.088 -7.435 16.101 1.00 96.94 102 THR A N 1
ATOM 803 C CA . THR A 1 102 ? -5.940 -8.603 15.832 1.00 96.94 102 THR A CA 1
ATOM 804 C C . THR A 1 102 ? -7.319 -8.194 15.311 1.00 96.94 102 THR A C 1
ATOM 806 O O . THR A 1 102 ? -7.777 -8.735 14.306 1.00 96.94 102 THR A O 1
ATOM 809 N N . LEU A 1 103 ? -7.969 -7.221 15.961 1.00 98.25 103 LEU A N 1
ATOM 810 C CA . LEU A 1 103 ? -9.280 -6.717 15.545 1.00 98.25 103 LEU A CA 1
ATOM 811 C C . LEU A 1 103 ? -9.224 -6.124 14.133 1.00 98.25 103 LEU A C 1
ATOM 813 O O . LEU A 1 103 ? -10.048 -6.462 13.288 1.00 98.25 103 LEU A O 1
ATOM 817 N N . LEU A 1 104 ? -8.241 -5.262 13.866 1.00 97.81 104 LEU A N 1
ATOM 818 C CA . LEU A 1 104 ? -8.118 -4.596 12.571 1.00 97.81 104 LEU A CA 1
ATOM 819 C C . LEU A 1 104 ? -7.798 -5.572 11.439 1.00 97.81 104 LEU A C 1
ATOM 821 O O . LEU A 1 104 ? -8.283 -5.376 10.331 1.00 97.81 104 LEU A O 1
ATOM 825 N N . GLU A 1 105 ? -7.019 -6.623 11.693 1.00 95.31 105 GLU A N 1
ATOM 826 C CA . GLU A 1 105 ? -6.744 -7.659 10.695 1.00 95.31 105 GLU A CA 1
ATOM 827 C C . GLU A 1 105 ? -7.979 -8.498 10.366 1.00 95.31 105 GLU A C 1
ATOM 829 O O . GLU A 1 105 ? -8.234 -8.777 9.194 1.00 95.31 105 GLU A O 1
ATOM 834 N N . GLN A 1 106 ? -8.755 -8.874 11.384 1.00 96.00 106 GLN A N 1
ATOM 835 C CA . GLN A 1 106 ? -9.990 -9.643 11.211 1.00 96.00 106 GLN A CA 1
ATOM 836 C C . GLN A 1 106 ? -11.054 -8.844 10.453 1.00 96.00 106 GLN A C 1
ATOM 838 O O . GLN A 1 106 ? -11.736 -9.385 9.586 1.00 96.00 106 GLN A O 1
ATOM 843 N N . GLU A 1 107 ? -11.156 -7.548 10.742 1.00 95.81 107 GLU A N 1
ATOM 844 C CA . GLU A 1 107 ? -12.200 -6.672 10.204 1.00 95.81 107 GLU A CA 1
ATOM 845 C C . GLU A 1 107 ? -11.774 -5.894 8.955 1.00 95.81 107 GLU A C 1
ATOM 847 O O . GLU A 1 107 ? -12.552 -5.117 8.397 1.00 95.81 107 GLU A O 1
ATOM 852 N N . ARG A 1 108 ? -10.550 -6.118 8.471 1.00 92.12 108 ARG A N 1
ATOM 853 C CA . ARG A 1 108 ? -9.932 -5.336 7.395 1.00 92.12 108 ARG A CA 1
ATOM 854 C C . ARG A 1 108 ? -10.804 -5.243 6.144 1.00 92.12 108 ARG A C 1
ATOM 856 O O . ARG A 1 108 ? -11.003 -4.155 5.617 1.00 92.12 108 ARG A O 1
ATOM 863 N N . TYR A 1 109 ? -11.376 -6.362 5.698 1.00 86.81 109 TYR A N 1
ATOM 864 C CA . TYR A 1 109 ? -12.241 -6.385 4.514 1.00 86.81 109 TYR A CA 1
ATOM 865 C C . TYR A 1 109 ? -13.559 -5.625 4.709 1.00 86.81 109 TYR A C 1
ATOM 867 O O . TYR A 1 109 ? -14.045 -5.003 3.766 1.00 86.81 109 TYR A O 1
ATOM 875 N N . ASN A 1 110 ? -14.122 -5.638 5.919 1.00 89.12 110 ASN A N 1
ATOM 876 C CA . ASN A 1 110 ? -15.333 -4.882 6.238 1.00 89.12 110 ASN A CA 1
ATOM 877 C C . ASN A 1 110 ? -15.041 -3.375 6.236 1.00 89.12 110 ASN A C 1
ATOM 879 O O . ASN A 1 110 ? -15.790 -2.603 5.636 1.00 89.12 110 ASN A O 1
ATOM 883 N N . ILE A 1 111 ? -13.903 -2.970 6.813 1.00 93.19 111 ILE A N 1
ATOM 884 C CA . ILE A 1 111 ? -13.416 -1.581 6.802 1.00 93.19 111 ILE A CA 1
ATOM 885 C C . ILE A 1 111 ? -13.155 -1.112 5.364 1.00 93.19 111 ILE A C 1
ATOM 887 O O . ILE A 1 111 ? -13.577 -0.029 4.973 1.00 93.19 111 ILE A O 1
ATOM 891 N N . TYR A 1 112 ? -12.522 -1.946 4.545 1.00 89.00 112 TYR A N 1
ATOM 892 C CA . TYR A 1 112 ? -12.259 -1.671 3.134 1.00 89.00 112 TYR A CA 1
ATOM 893 C C . TYR A 1 112 ? -13.517 -1.516 2.278 1.00 89.00 112 TYR A C 1
ATOM 895 O O . TYR A 1 112 ? -13.542 -0.698 1.357 1.00 89.00 112 TYR A O 1
ATOM 903 N N . ALA A 1 113 ? -14.567 -2.269 2.599 1.00 83.75 113 ALA A N 1
ATOM 904 C CA . ALA A 1 113 ? -15.874 -2.155 1.963 1.00 83.75 113 ALA A CA 1
ATOM 905 C C . ALA A 1 113 ? -16.677 -0.929 2.441 1.00 83.75 113 ALA A C 1
ATOM 907 O O . ALA A 1 113 ? -17.738 -0.639 1.886 1.00 83.75 113 ALA A O 1
ATOM 908 N N . HIS A 1 114 ? -16.211 -0.214 3.467 1.00 87.88 114 HIS A N 1
ATOM 909 C CA . HIS A 1 114 ? -16.924 0.921 4.037 1.00 87.88 114 HIS A CA 1
ATOM 910 C C . HIS A 1 114 ? -16.951 2.125 3.070 1.0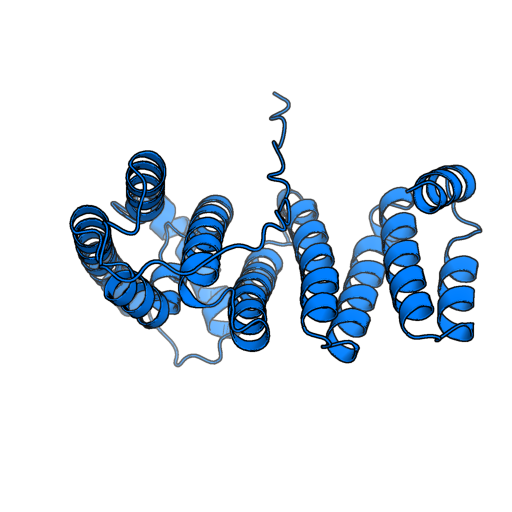0 87.88 114 HIS A C 1
ATOM 912 O O . HIS A 1 114 ? -15.929 2.433 2.455 1.00 87.88 114 HIS A O 1
ATOM 918 N N . PRO A 1 115 ? -18.063 2.881 2.956 1.00 84.88 115 PRO A N 1
ATOM 919 C CA . PRO A 1 115 ? -18.153 4.095 2.128 1.00 84.88 115 PRO A CA 1
ATOM 920 C C . PRO A 1 115 ? -17.078 5.145 2.430 1.00 84.88 115 PRO A C 1
ATOM 922 O O . PRO A 1 115 ? -16.653 5.862 1.526 1.00 84.88 115 PRO A O 1
ATOM 925 N N . CYS A 1 116 ? -16.619 5.241 3.681 1.00 90.06 116 CYS A N 1
ATOM 926 C CA . CYS A 1 116 ? -15.549 6.174 4.039 1.00 90.06 116 CYS A CA 1
ATOM 927 C C . CYS A 1 116 ? -14.156 5.709 3.591 1.00 90.06 116 CYS A C 1
ATOM 929 O O . CYS A 1 116 ? -13.221 6.499 3.684 1.00 90.06 116 CYS A O 1
ATOM 931 N N . ASN A 1 117 ? -13.982 4.479 3.098 1.00 90.06 117 ASN A N 1
ATOM 932 C CA . ASN A 1 117 ? -12.697 3.997 2.597 1.00 90.06 117 ASN A CA 1
ATOM 933 C C . ASN A 1 117 ? -12.396 4.578 1.204 1.00 90.06 117 ASN A C 1
ATOM 935 O O . ASN A 1 117 ? -12.457 3.888 0.191 1.00 90.06 117 ASN A O 1
ATOM 939 N N . ASN A 1 118 ? -12.117 5.878 1.137 1.00 88.31 118 ASN A N 1
ATOM 940 C CA . ASN A 1 118 ? -11.498 6.498 -0.033 1.00 88.31 118 ASN A CA 1
ATOM 941 C C . ASN A 1 118 ? -9.968 6.294 0.002 1.00 88.31 118 ASN A C 1
ATOM 943 O O . ASN A 1 118 ? -9.425 5.838 1.004 1.00 88.31 118 ASN A O 1
ATOM 947 N N . ILE A 1 119 ? -9.269 6.652 -1.080 1.00 88.69 119 ILE A N 1
ATOM 948 C CA . ILE A 1 119 ? -7.811 6.463 -1.193 1.00 88.69 119 ILE A CA 1
ATOM 949 C C . ILE A 1 119 ? -7.031 7.138 -0.054 1.00 88.69 119 ILE A C 1
ATOM 951 O O . ILE A 1 119 ? -6.107 6.537 0.485 1.00 88.69 119 ILE A O 1
ATOM 955 N N . ASP A 1 120 ? -7.399 8.352 0.352 1.00 90.38 120 ASP A N 1
ATOM 956 C CA . ASP A 1 120 ? -6.667 9.071 1.401 1.00 90.38 120 ASP A CA 1
ATOM 957 C C . ASP A 1 120 ? -6.865 8.412 2.778 1.00 90.38 120 ASP A C 1
ATOM 959 O O . ASP A 1 120 ? -5.909 8.237 3.540 1.00 90.38 120 ASP A O 1
ATOM 963 N N . ASN A 1 121 ? -8.093 7.981 3.077 1.00 94.12 121 ASN A N 1
ATOM 964 C CA . ASN A 1 121 ? -8.435 7.281 4.315 1.00 94.12 121 ASN A CA 1
ATOM 965 C C . ASN A 1 121 ? -7.815 5.876 4.369 1.00 94.12 121 ASN A C 1
ATOM 967 O O . ASN A 1 121 ? -7.384 5.431 5.436 1.00 94.12 121 ASN A O 1
ATOM 971 N N . GLU A 1 122 ? -7.728 5.191 3.229 1.00 94.50 122 GLU A N 1
ATOM 972 C CA . GLU A 1 122 ? -7.021 3.918 3.103 1.00 94.50 122 GLU A CA 1
ATOM 973 C C . GLU A 1 122 ? -5.523 4.098 3.362 1.00 94.50 122 GLU A C 1
ATOM 975 O O . GLU A 1 122 ? -4.949 3.366 4.163 1.00 94.50 122 GLU A O 1
ATOM 980 N N . ILE A 1 123 ? -4.887 5.099 2.744 1.00 94.25 123 ILE A N 1
ATOM 981 C CA . ILE A 1 123 ? -3.465 5.398 2.959 1.00 94.25 123 ILE A CA 1
ATOM 982 C C . ILE A 1 123 ? -3.201 5.702 4.439 1.00 94.25 123 ILE A C 1
ATOM 984 O O . ILE A 1 123 ? -2.219 5.216 5.004 1.00 94.25 123 ILE A O 1
ATOM 988 N N . ALA A 1 124 ? -4.075 6.470 5.096 1.00 96.50 124 ALA A N 1
ATOM 989 C CA . ALA A 1 124 ? -3.967 6.734 6.529 1.00 96.50 124 ALA A CA 1
ATOM 990 C C . ALA A 1 124 ? -4.056 5.438 7.358 1.00 96.50 124 ALA A C 1
ATOM 992 O O . ALA A 1 124 ? -3.208 5.205 8.226 1.00 96.50 124 ALA A O 1
ATOM 993 N N . LEU A 1 125 ? -5.020 4.564 7.047 1.00 97.81 125 LEU A N 1
ATOM 994 C CA . LEU A 1 125 ? -5.181 3.257 7.690 1.00 97.81 125 LEU A CA 1
ATOM 995 C C . LEU A 1 125 ? -3.964 2.350 7.461 1.00 97.81 125 LEU A C 1
ATOM 997 O O . LEU A 1 125 ? -3.458 1.751 8.408 1.00 97.81 125 LEU A O 1
ATOM 1001 N N . HIS A 1 126 ? -3.454 2.274 6.233 1.00 97.62 126 HIS A N 1
ATOM 1002 C CA . HIS A 1 126 ? -2.274 1.481 5.891 1.00 97.62 126 HIS A CA 1
ATOM 1003 C C . HIS A 1 126 ? -1.037 1.989 6.625 1.00 97.62 126 HIS A C 1
ATOM 1005 O O . HIS A 1 126 ? -0.307 1.189 7.201 1.00 97.62 126 HIS A O 1
ATOM 1011 N N . ASN A 1 127 ? -0.835 3.305 6.706 1.00 96.31 127 ASN A N 1
ATOM 1012 C CA . ASN A 1 127 ? 0.263 3.887 7.478 1.00 96.31 127 ASN A CA 1
ATOM 1013 C C . ASN A 1 127 ? 0.168 3.551 8.970 1.00 96.31 127 ASN A C 1
ATOM 1015 O O . ASN A 1 127 ? 1.190 3.292 9.607 1.00 96.31 127 ASN A O 1
ATOM 1019 N N . MET A 1 128 ? -1.040 3.540 9.536 1.00 97.62 128 MET A N 1
ATOM 1020 C CA . MET A 1 128 ? -1.260 3.095 10.912 1.00 97.62 128 MET A CA 1
ATOM 1021 C C . MET A 1 128 ? -0.928 1.603 11.076 1.00 97.62 128 MET A C 1
ATOM 1023 O O . MET A 1 128 ? -0.181 1.241 11.984 1.00 97.62 128 MET A O 1
ATOM 1027 N N . LEU A 1 129 ? -1.418 0.740 10.181 1.00 97.88 129 LEU A N 1
ATOM 1028 C CA . LEU A 1 129 ? -1.143 -0.700 10.209 1.00 97.88 129 LEU A CA 1
ATOM 1029 C C . LEU A 1 129 ? 0.346 -1.009 10.035 1.00 97.88 129 LEU A C 1
ATOM 1031 O O . LEU A 1 129 ? 0.875 -1.824 10.778 1.00 97.88 129 LEU A O 1
ATOM 1035 N N . ILE A 1 130 ? 1.055 -0.318 9.139 1.00 96.12 130 ILE A N 1
ATOM 1036 C CA . ILE A 1 130 ? 2.508 -0.461 8.958 1.00 96.12 130 ILE A CA 1
ATOM 1037 C C . ILE A 1 130 ? 3.252 -0.144 10.261 1.00 96.12 130 ILE A C 1
ATOM 1039 O O . ILE A 1 130 ? 4.172 -0.870 10.635 1.00 96.12 130 ILE A O 1
ATOM 1043 N N . GLN A 1 131 ? 2.849 0.900 10.992 1.00 95.56 131 GLN A N 1
ATOM 1044 C CA . GLN A 1 131 ? 3.454 1.214 12.290 1.00 95.56 131 GLN A CA 1
ATOM 1045 C C . GLN A 1 131 ? 3.183 0.121 13.331 1.00 95.56 131 GLN A C 1
ATOM 1047 O O . GLN A 1 131 ? 4.098 -0.253 14.068 1.00 95.56 131 GLN A O 1
ATOM 1052 N N . LEU A 1 132 ? 1.959 -0.418 13.373 1.00 95.88 132 LEU A N 1
ATOM 1053 C CA . LEU A 1 132 ? 1.605 -1.538 14.250 1.00 95.88 132 LEU A CA 1
ATOM 1054 C C . LEU A 1 132 ? 2.400 -2.801 13.888 1.00 95.88 132 LEU A C 1
ATOM 1056 O O . LEU A 1 132 ? 2.987 -3.426 14.768 1.00 95.88 132 LEU A O 1
ATOM 1060 N N . TYR A 1 133 ? 2.516 -3.127 12.600 1.00 96.06 133 TYR A N 1
ATOM 1061 C CA . TYR A 1 133 ? 3.318 -4.244 12.102 1.00 96.06 133 TYR A CA 1
ATOM 1062 C C . TYR A 1 133 ? 4.799 -4.077 12.400 1.00 96.06 133 TYR A C 1
ATOM 1064 O O . TYR A 1 133 ? 5.452 -5.0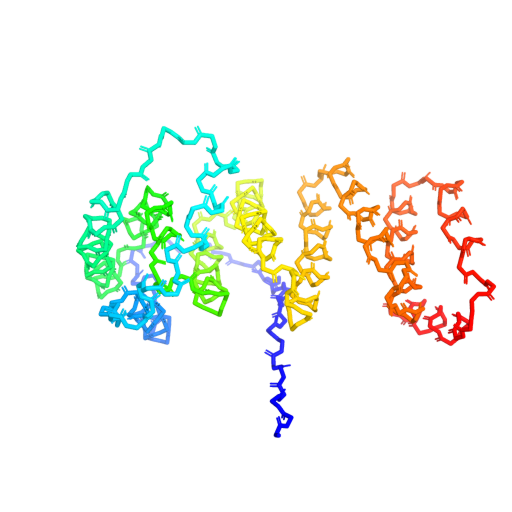38 12.792 1.00 96.06 133 TYR A O 1
ATOM 1072 N N . ASN A 1 134 ? 5.338 -2.867 12.293 1.00 93.19 134 ASN A N 1
ATOM 1073 C CA . ASN A 1 134 ? 6.721 -2.601 12.667 1.00 93.19 134 ASN A CA 1
ATOM 1074 C C . ASN A 1 134 ? 6.936 -2.819 14.177 1.00 93.19 134 ASN A C 1
ATOM 1076 O O . ASN A 1 134 ? 7.956 -3.359 14.587 1.00 93.19 134 ASN A O 1
ATOM 1080 N N . LYS A 1 135 ? 5.971 -2.469 15.033 1.00 92.19 135 LYS A N 1
ATOM 1081 C CA . LYS A 1 135 ? 6.073 -2.756 16.475 1.00 92.19 135 LYS A CA 1
ATOM 1082 C C . LYS A 1 135 ? 5.940 -4.253 16.786 1.00 92.19 135 LYS A C 1
ATOM 1084 O O . LYS A 1 135 ? 6.652 -4.743 17.657 1.00 92.19 135 LYS A O 1
ATOM 1089 N N . ALA A 1 136 ? 5.059 -4.966 16.086 1.00 92.62 136 ALA A N 1
ATOM 1090 C CA . ALA A 1 136 ? 4.757 -6.374 16.350 1.00 92.62 136 ALA A CA 1
ATOM 1091 C C . ALA A 1 136 ? 5.756 -7.358 15.712 1.00 92.62 136 ALA A C 1
ATOM 1093 O O . ALA A 1 136 ? 6.073 -8.389 16.303 1.00 92.62 136 ALA A O 1
ATOM 1094 N N . TYR A 1 137 ? 6.259 -7.047 14.515 1.00 92.44 137 TYR A N 1
ATOM 1095 C CA . TYR A 1 137 ? 6.922 -8.014 13.636 1.00 92.44 137 TYR A CA 1
ATOM 1096 C C . TYR A 1 137 ? 8.283 -7.569 13.101 1.00 92.44 137 TYR A C 1
ATOM 1098 O O . TYR A 1 137 ? 8.866 -8.312 12.326 1.00 92.44 137 TYR A O 1
ATOM 1106 N N . LYS A 1 138 ? 8.849 -6.418 13.495 1.00 83.75 138 LYS A N 1
ATOM 1107 C CA . LYS A 1 138 ? 10.128 -5.935 12.919 1.00 83.75 138 LYS A CA 1
ATOM 1108 C C . LYS A 1 138 ? 11.279 -6.946 12.987 1.00 83.75 138 LYS A C 1
ATOM 1110 O O . LYS A 1 138 ? 12.105 -6.981 12.082 1.00 83.75 138 LYS A O 1
ATOM 1115 N N . GLU A 1 139 ? 11.324 -7.771 14.030 1.00 87.31 139 GLU A N 1
ATOM 1116 C CA . GLU A 1 139 ? 12.343 -8.822 14.175 1.00 87.31 139 GLU A CA 1
ATOM 1117 C C . GLU A 1 139 ? 12.053 -10.071 13.314 1.00 87.31 139 GLU A C 1
ATOM 1119 O O . GLU A 1 139 ? 12.951 -10.874 13.072 1.00 87.31 139 GLU A O 1
ATOM 1124 N N . ASN A 1 140 ? 10.815 -10.241 12.839 1.00 91.56 140 ASN A N 1
ATOM 1125 C CA . ASN A 1 140 ? 10.402 -11.261 11.876 1.00 91.56 140 ASN A CA 1
ATOM 1126 C C . ASN A 1 140 ? 10.145 -10.596 10.516 1.00 91.56 140 ASN A C 1
ATOM 1128 O O . ASN A 1 140 ? 9.006 -10.303 10.145 1.00 91.56 140 ASN A O 1
ATOM 1132 N N . THR A 1 141 ? 11.230 -10.336 9.788 1.00 89.75 141 THR A N 1
ATOM 1133 C CA . THR A 1 141 ? 11.199 -9.586 8.526 1.00 89.75 141 THR A CA 1
ATOM 1134 C C . THR A 1 141 ? 10.259 -10.199 7.495 1.00 89.75 141 THR A C 1
ATOM 1136 O O . THR A 1 141 ? 9.577 -9.453 6.803 1.00 89.75 141 THR A O 1
ATOM 1139 N N . ASP A 1 142 ? 10.174 -11.528 7.420 1.00 92.12 142 ASP A N 1
ATOM 1140 C CA . ASP A 1 142 ? 9.321 -12.217 6.446 1.00 92.12 142 ASP A CA 1
ATOM 1141 C C . ASP A 1 142 ? 7.836 -11.941 6.715 1.00 92.12 142 ASP A C 1
ATOM 1143 O O . ASP A 1 142 ? 7.102 -11.552 5.805 1.00 92.12 142 ASP A O 1
ATOM 1147 N N . GLU A 1 143 ? 7.404 -12.057 7.976 1.00 93.75 143 GLU A N 1
ATOM 1148 C CA . GLU A 1 143 ? 6.030 -11.730 8.380 1.00 93.75 143 GLU A CA 1
ATOM 1149 C C . GLU A 1 143 ? 5.741 -10.239 8.164 1.00 93.75 143 GLU A C 1
ATOM 1151 O O . GLU A 1 143 ? 4.726 -9.884 7.567 1.00 93.75 143 GLU A O 1
ATOM 1156 N N . TYR A 1 144 ? 6.656 -9.358 8.584 1.00 95.06 144 TYR A N 1
ATOM 1157 C CA . TYR A 1 144 ? 6.510 -7.913 8.402 1.00 95.06 144 TYR A CA 1
ATOM 1158 C C . TYR A 1 144 ? 6.326 -7.538 6.925 1.00 95.06 144 TYR A C 1
ATOM 1160 O O . TYR A 1 144 ? 5.368 -6.839 6.585 1.00 95.06 144 TYR A O 1
ATOM 1168 N N . TYR A 1 145 ? 7.200 -8.031 6.040 1.00 95.75 145 TYR A N 1
ATOM 1169 C CA . TYR A 1 145 ? 7.105 -7.750 4.610 1.00 95.75 145 TYR A CA 1
ATOM 1170 C C . TYR A 1 145 ? 5.853 -8.364 3.985 1.00 95.75 145 TYR A C 1
ATOM 1172 O O . TYR A 1 145 ? 5.210 -7.701 3.173 1.00 95.75 145 TYR A O 1
ATOM 1180 N N . SER A 1 146 ? 5.452 -9.576 4.383 1.00 96.00 146 SER A N 1
ATOM 1181 C CA . SER A 1 146 ? 4.202 -10.178 3.901 1.00 96.00 146 SER A CA 1
ATOM 1182 C C . SER A 1 146 ? 2.999 -9.292 4.222 1.00 96.00 146 SER A C 1
ATOM 1184 O O . SER A 1 146 ? 2.192 -9.005 3.340 1.00 96.00 146 SER A O 1
ATOM 1186 N N . LYS A 1 147 ? 2.906 -8.793 5.459 1.00 96.44 147 LYS A N 1
ATOM 1187 C CA . LYS A 1 147 ? 1.786 -7.957 5.905 1.00 96.44 147 LYS A CA 1
ATOM 1188 C C . LYS A 1 147 ? 1.701 -6.636 5.148 1.00 96.44 147 LYS A C 1
ATOM 1190 O O . LYS A 1 147 ? 0.611 -6.240 4.748 1.00 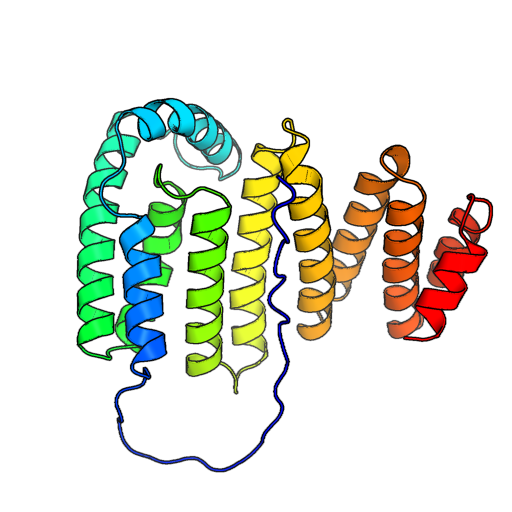96.44 147 LYS A O 1
ATOM 1195 N N . ILE A 1 148 ? 2.825 -5.950 4.932 1.00 96.88 148 ILE A N 1
ATOM 1196 C CA . ILE A 1 148 ? 2.821 -4.662 4.217 1.00 96.88 148 ILE A CA 1
ATOM 1197 C C . ILE A 1 148 ? 2.641 -4.828 2.703 1.00 96.88 148 ILE A C 1
ATOM 1199 O O . ILE A 1 148 ? 2.027 -3.966 2.076 1.00 96.88 148 ILE A O 1
ATOM 1203 N N . ILE A 1 149 ? 3.106 -5.940 2.119 1.00 97.94 149 ILE A N 1
ATOM 1204 C CA . ILE A 1 149 ? 2.820 -6.288 0.720 1.00 97.94 149 ILE A CA 1
ATOM 1205 C C . ILE A 1 149 ? 1.318 -6.498 0.524 1.00 97.94 149 ILE A C 1
ATOM 1207 O O . ILE A 1 149 ? 0.763 -5.954 -0.426 1.00 97.94 149 ILE A O 1
ATOM 1211 N N . ASP A 1 150 ? 0.644 -7.210 1.434 1.00 95.94 150 ASP A N 1
ATOM 1212 C CA . ASP A 1 150 ? -0.808 -7.417 1.352 1.00 95.94 150 ASP A CA 1
ATOM 1213 C C . ASP A 1 150 ? -1.582 -6.087 1.342 1.00 95.94 150 ASP A C 1
ATOM 1215 O O . ASP A 1 150 ? -2.556 -5.940 0.602 1.00 95.94 150 ASP A O 1
ATOM 1219 N N . LEU A 1 151 ? -1.138 -5.097 2.129 1.00 96.88 151 LEU A N 1
ATOM 1220 C CA . LEU A 1 151 ? -1.725 -3.752 2.116 1.00 96.88 151 LEU A CA 1
ATOM 1221 C C . LEU A 1 151 ? -1.508 -3.052 0.767 1.00 96.88 151 LEU A C 1
ATOM 1223 O O . LEU A 1 151 ? -2.441 -2.478 0.208 1.00 96.88 151 LEU A O 1
ATOM 1227 N N . ALA A 1 152 ? -0.287 -3.100 0.231 1.00 96.75 152 ALA A N 1
ATOM 1228 C CA . ALA A 1 152 ? 0.049 -2.441 -1.029 1.00 96.75 152 ALA A CA 1
ATOM 1229 C C . ALA A 1 152 ? -0.676 -3.074 -2.234 1.00 96.75 152 ALA A C 1
ATOM 1231 O O . ALA A 1 152 ? -1.182 -2.350 -3.096 1.00 96.75 152 ALA A O 1
ATOM 1232 N N . GLU A 1 153 ? -0.811 -4.404 -2.261 1.00 95.62 153 GLU A N 1
ATOM 1233 C CA . GLU A 1 153 ? -1.604 -5.129 -3.265 1.00 95.62 153 GLU A CA 1
ATOM 1234 C C . GLU A 1 153 ? -3.093 -4.770 -3.185 1.00 95.62 153 GLU A C 1
ATOM 1236 O O . GLU A 1 153 ? -3.735 -4.561 -4.219 1.00 95.62 153 GLU A O 1
ATOM 1241 N N . TYR A 1 154 ? -3.647 -4.603 -1.979 1.00 92.81 154 TYR A N 1
ATOM 1242 C CA . TYR A 1 154 ? -5.016 -4.104 -1.839 1.00 92.81 154 TYR A CA 1
ATOM 1243 C C . TYR A 1 154 ? -5.161 -2.681 -2.397 1.00 92.81 154 TYR A C 1
ATOM 1245 O O . TYR A 1 154 ? -6.042 -2.428 -3.222 1.00 92.81 154 TYR A O 1
ATOM 1253 N N . SER A 1 155 ? -4.250 -1.771 -2.037 1.00 94.44 155 SER A N 1
ATOM 1254 C CA . SER A 1 155 ? -4.247 -0.413 -2.591 1.00 94.44 155 SER A CA 1
ATOM 1255 C C . SER A 1 155 ? -4.147 -0.414 -4.115 1.00 94.44 155 SER A C 1
ATOM 1257 O O . SER A 1 155 ? -4.775 0.409 -4.780 1.00 94.44 155 SER A O 1
ATOM 1259 N N . LYS A 1 156 ? -3.387 -1.346 -4.703 1.00 94.25 156 LYS A N 1
ATOM 1260 C CA . LYS A 1 156 ? -3.258 -1.469 -6.158 1.00 94.25 156 LYS A CA 1
ATOM 1261 C C . LYS A 1 156 ? -4.611 -1.807 -6.777 1.00 94.25 156 LYS A C 1
ATOM 1263 O O . LYS A 1 156 ? -5.003 -1.161 -7.747 1.00 94.25 156 LYS A O 1
ATOM 1268 N N . LEU A 1 157 ? -5.333 -2.770 -6.200 1.00 90.06 157 LEU A N 1
ATOM 1269 C CA . LEU A 1 157 ? -6.671 -3.159 -6.649 1.00 90.06 157 LEU A CA 1
ATOM 1270 C C . LEU A 1 157 ? -7.678 -2.008 -6.523 1.00 90.06 157 LEU A C 1
ATOM 1272 O O . LEU A 1 157 ? -8.434 -1.752 -7.462 1.00 90.06 157 LEU A O 1
ATOM 1276 N N . HIS A 1 158 ? -7.677 -1.290 -5.398 1.00 88.06 158 HIS A N 1
ATOM 1277 C CA . HIS A 1 158 ? -8.577 -0.153 -5.199 1.00 88.06 158 HIS A CA 1
ATOM 1278 C C . HIS A 1 158 ? -8.305 0.951 -6.226 1.00 88.06 158 HIS A C 1
ATOM 1280 O O . HIS A 1 158 ? -9.224 1.384 -6.921 1.00 88.06 158 HIS A O 1
ATOM 1286 N N . ILE A 1 159 ? -7.044 1.361 -6.391 1.00 91.00 159 ILE A N 1
ATOM 1287 C CA . ILE A 1 159 ? -6.669 2.401 -7.357 1.00 91.00 159 ILE A CA 1
ATOM 1288 C C . ILE A 1 159 ? -7.012 1.969 -8.786 1.00 91.00 159 ILE A C 1
ATOM 1290 O O . ILE A 1 159 ? -7.540 2.783 -9.542 1.00 91.00 159 ILE A O 1
ATOM 1294 N N . LEU A 1 160 ? -6.769 0.701 -9.147 1.00 87.94 160 LEU A N 1
ATOM 1295 C CA . LEU A 1 160 ? -7.114 0.141 -10.458 1.00 87.94 160 LEU A CA 1
ATOM 1296 C C . LEU A 1 160 ? -8.600 0.344 -10.786 1.00 87.94 160 LEU A C 1
ATOM 1298 O O . LEU A 1 160 ? -8.927 0.755 -11.897 1.00 87.94 160 LEU A O 1
ATOM 1302 N N . GLY A 1 161 ? -9.488 0.148 -9.808 1.00 83.56 161 GLY A N 1
ATOM 1303 C CA . GLY A 1 161 ? -10.927 0.394 -9.959 1.00 83.56 161 GLY A CA 1
ATOM 1304 C C . GLY A 1 161 ? -11.333 1.862 -10.111 1.00 83.56 161 GLY A C 1
ATOM 1305 O O . GLY A 1 161 ? -12.502 2.145 -10.362 1.00 83.56 161 GLY A O 1
ATOM 1306 N N . LEU A 1 162 ? -10.391 2.796 -9.969 1.00 85.19 162 LEU A N 1
ATOM 1307 C CA . LEU A 1 162 ? -10.604 4.238 -10.095 1.00 85.19 162 LEU A CA 1
ATOM 1308 C C . LEU A 1 162 ? -9.821 4.860 -11.265 1.00 85.19 162 LEU A C 1
ATOM 1310 O O . LEU A 1 162 ? -9.895 6.074 -11.463 1.00 85.19 162 LEU A O 1
ATOM 1314 N N . LEU A 1 163 ? -9.081 4.064 -12.049 1.00 84.94 163 LEU A N 1
ATOM 1315 C CA . LEU A 1 163 ? -8.150 4.570 -13.069 1.00 84.94 163 LEU A CA 1
ATOM 1316 C C . LEU A 1 163 ? -8.799 5.271 -14.266 1.00 84.94 163 LEU A C 1
ATOM 1318 O O . LEU A 1 163 ? -8.094 5.984 -14.982 1.00 84.94 163 LEU A O 1
ATOM 1322 N N . ASP A 1 164 ? -10.113 5.142 -14.457 1.00 82.69 164 ASP A N 1
ATOM 1323 C CA . ASP A 1 164 ? -10.853 5.950 -15.437 1.00 82.69 164 ASP A CA 1
ATOM 1324 C C . ASP A 1 164 ? -10.760 7.455 -15.127 1.00 82.69 164 ASP A C 1
ATOM 1326 O O . ASP A 1 164 ? -10.930 8.297 -16.010 1.00 82.69 164 ASP A O 1
ATOM 1330 N N . ASN A 1 165 ? -10.456 7.813 -13.876 1.00 82.44 165 ASN A N 1
ATOM 1331 C CA . ASN A 1 165 ? -10.143 9.175 -13.480 1.00 82.44 165 ASN A CA 1
ATOM 1332 C C . ASN A 1 165 ? -8.622 9.376 -13.397 1.00 82.44 165 ASN A C 1
ATOM 1334 O O . ASN A 1 165 ? -7.945 8.878 -12.493 1.00 82.44 165 ASN A O 1
ATOM 1338 N N . GLU A 1 166 ? -8.096 10.185 -14.321 1.00 87.25 166 GLU A N 1
ATOM 1339 C CA . GLU A 1 166 ? -6.662 10.456 -14.471 1.00 87.25 166 GLU A CA 1
ATOM 1340 C C . GLU A 1 166 ? -5.984 10.992 -13.200 1.00 87.25 166 GLU A C 1
ATOM 1342 O O . GLU A 1 166 ? -4.774 10.816 -13.039 1.00 87.25 166 GLU A O 1
ATOM 1347 N N . GLN A 1 167 ? -6.735 11.585 -12.260 1.00 89.38 167 GLN A N 1
ATOM 1348 C CA . GLN A 1 167 ? -6.186 12.062 -10.985 1.00 89.38 167 GLN A CA 1
ATOM 1349 C C . GLN A 1 167 ? -5.532 10.945 -10.154 1.00 89.38 167 GLN A C 1
ATOM 1351 O O . GLN A 1 167 ? -4.669 11.227 -9.325 1.00 89.38 167 GLN A O 1
ATOM 1356 N N . TYR A 1 168 ? -5.919 9.684 -10.382 1.00 88.81 168 TYR A N 1
ATOM 1357 C CA . TYR A 1 168 ? -5.398 8.522 -9.660 1.00 88.81 168 TYR A CA 1
ATOM 1358 C C . TYR A 1 168 ? -4.187 7.860 -10.336 1.00 88.81 168 TYR A C 1
ATOM 1360 O O . TYR A 1 168 ? -3.529 7.020 -9.722 1.00 88.81 168 TYR A O 1
ATOM 1368 N N . ILE A 1 169 ? -3.821 8.268 -11.557 1.00 90.94 169 ILE A N 1
ATOM 1369 C CA . ILE A 1 169 ? -2.638 7.747 -12.267 1.00 90.94 169 ILE A CA 1
ATOM 1370 C C . ILE A 1 169 ? -1.349 7.886 -11.431 1.00 90.94 169 ILE A C 1
ATOM 1372 O O . ILE A 1 169 ? -0.606 6.904 -11.344 1.00 90.94 169 ILE A O 1
ATOM 1376 N N . PRO A 1 170 ? -1.057 9.037 -10.782 1.00 91.69 170 PRO A N 1
ATOM 1377 C CA . PRO A 1 170 ? 0.138 9.166 -9.947 1.00 91.69 170 PRO A CA 1
ATOM 1378 C C . PRO A 1 170 ? 0.157 8.196 -8.760 1.00 91.69 170 PRO A C 1
ATOM 1380 O O . 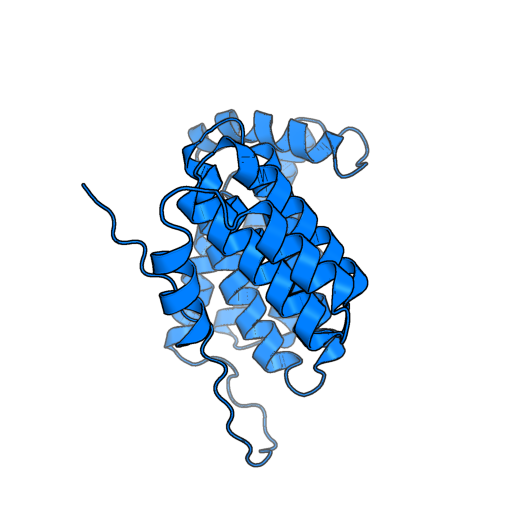PRO A 1 170 ? 1.215 7.662 -8.433 1.00 91.69 170 PRO A O 1
ATOM 1383 N N . TYR A 1 171 ? -1.002 7.927 -8.149 1.00 91.31 171 TYR A N 1
ATOM 1384 C CA . TYR A 1 171 ? -1.120 6.977 -7.040 1.00 91.31 171 TYR A CA 1
ATOM 1385 C C . TYR A 1 171 ? -0.810 5.550 -7.497 1.00 91.31 171 TYR A C 1
ATOM 1387 O O . TYR A 1 171 ? -0.104 4.825 -6.800 1.00 91.31 171 TYR A O 1
ATOM 1395 N N . TYR A 1 172 ? -1.270 5.162 -8.689 1.00 94.12 172 TYR A N 1
ATOM 1396 C CA . TYR A 1 172 ? -0.997 3.836 -9.244 1.00 94.12 172 TYR A CA 1
ATOM 1397 C C . TYR A 1 172 ? 0.490 3.623 -9.531 1.00 94.12 172 TYR A C 1
ATOM 1399 O O . TYR A 1 172 ? 1.066 2.612 -9.138 1.00 94.12 172 TYR A O 1
ATOM 1407 N N . ILE A 1 173 ? 1.135 4.614 -10.156 1.00 93.81 173 ILE A N 1
ATOM 1408 C CA . ILE A 1 173 ? 2.579 4.592 -10.436 1.00 93.81 173 ILE A CA 1
ATOM 1409 C C . ILE A 1 173 ? 3.382 4.497 -9.138 1.00 93.81 173 ILE A C 1
ATOM 1411 O O . ILE A 1 173 ? 4.333 3.715 -9.056 1.00 93.81 173 ILE A O 1
ATOM 1415 N N . HIS A 1 174 ? 2.998 5.277 -8.124 1.00 93.75 174 HIS A N 1
ATOM 1416 C CA . HIS A 1 174 ? 3.654 5.246 -6.824 1.00 93.75 174 HIS A CA 1
ATOM 1417 C C . HIS A 1 174 ? 3.503 3.877 -6.156 1.00 93.75 174 HIS A C 1
ATOM 1419 O O . HIS A 1 174 ? 4.505 3.293 -5.757 1.00 93.75 174 HIS A O 1
ATOM 1425 N N . ASN A 1 175 ? 2.286 3.331 -6.118 1.00 96.31 175 ASN A N 1
ATOM 1426 C CA . ASN A 1 175 ? 2.023 2.022 -5.530 1.00 96.31 175 ASN A CA 1
ATOM 1427 C C . ASN A 1 175 ? 2.828 0.912 -6.223 1.00 96.31 175 ASN A C 1
ATOM 1429 O O . ASN A 1 175 ? 3.539 0.169 -5.552 1.00 96.31 175 ASN A O 1
ATOM 1433 N N . LEU A 1 176 ? 2.805 0.837 -7.559 1.00 97.50 176 LEU A N 1
ATOM 1434 C CA . LEU A 1 176 ? 3.588 -0.166 -8.287 1.00 97.50 176 LEU A CA 1
ATOM 1435 C C . LEU A 1 176 ? 5.091 -0.035 -8.019 1.00 97.50 176 LEU A C 1
ATOM 1437 O O . LEU A 1 176 ? 5.761 -1.049 -7.841 1.00 97.50 176 LEU A O 1
ATOM 1441 N N . THR A 1 177 ? 5.615 1.193 -7.955 1.00 96.06 177 THR A N 1
ATOM 1442 C CA . THR A 1 177 ? 7.015 1.435 -7.566 1.00 96.06 177 THR A CA 1
ATOM 1443 C C . THR A 1 177 ? 7.293 0.884 -6.165 1.00 96.06 177 THR A C 1
ATOM 1445 O O . THR A 1 177 ? 8.228 0.109 -5.991 1.00 96.06 177 THR A O 1
ATOM 1448 N N . SER A 1 178 ? 6.446 1.200 -5.181 1.00 96.19 178 SER A N 1
ATOM 1449 C CA . SER A 1 178 ? 6.586 0.683 -3.816 1.00 96.19 178 SER A CA 1
ATOM 1450 C C . SER A 1 178 ? 6.477 -0.840 -3.746 1.00 96.19 178 SER A C 1
ATOM 1452 O O . SER A 1 178 ? 7.240 -1.464 -3.019 1.00 96.19 178 SER A O 1
ATOM 1454 N N . LEU A 1 179 ? 5.580 -1.462 -4.515 1.00 97.81 179 LEU A N 1
ATOM 1455 C CA . LEU A 1 179 ? 5.467 -2.919 -4.592 1.00 97.81 179 LEU A CA 1
ATOM 1456 C C . LEU A 1 179 ? 6.744 -3.563 -5.141 1.00 97.81 179 LEU A C 1
ATOM 1458 O O . LEU A 1 179 ? 7.149 -4.599 -4.623 1.00 97.81 179 LEU A O 1
ATOM 1462 N N . VAL A 1 180 ? 7.400 -2.968 -6.146 1.00 97.56 180 VAL A N 1
ATOM 1463 C CA . VAL A 1 180 ? 8.703 -3.459 -6.638 1.00 97.56 180 VAL A CA 1
ATOM 1464 C C . VAL A 1 180 ? 9.726 -3.496 -5.501 1.00 97.56 180 VAL A C 1
ATOM 1466 O O . VAL A 1 180 ? 10.331 -4.546 -5.274 1.00 97.56 180 VAL A O 1
ATOM 1469 N N . ASP A 1 181 ? 9.865 -2.399 -4.754 1.00 95.50 181 ASP A N 1
ATOM 1470 C CA . ASP A 1 181 ? 10.813 -2.303 -3.638 1.00 95.50 181 ASP A CA 1
ATOM 1471 C C . ASP A 1 181 ? 10.470 -3.292 -2.516 1.00 95.50 181 ASP A C 1
ATOM 1473 O O . ASP A 1 181 ? 11.333 -4.029 -2.037 1.00 95.50 181 ASP A O 1
ATOM 1477 N N . LEU A 1 182 ? 9.193 -3.374 -2.131 1.00 96.75 182 LEU A N 1
ATOM 1478 C CA . LEU A 1 182 ? 8.714 -4.294 -1.099 1.00 96.75 182 LEU A CA 1
ATOM 1479 C C . LEU A 1 182 ? 8.970 -5.755 -1.472 1.00 96.75 182 LEU A C 1
ATOM 1481 O O . LEU A 1 182 ? 9.448 -6.531 -0.643 1.00 96.75 182 LEU A O 1
ATOM 1485 N N . TYR A 1 183 ? 8.695 -6.133 -2.723 1.00 97.88 183 TYR A N 1
ATOM 1486 C CA . TYR A 1 183 ? 8.986 -7.474 -3.214 1.00 97.88 183 TYR A CA 1
ATOM 1487 C C . TYR A 1 183 ? 10.482 -7.773 -3.207 1.00 97.88 183 TYR A C 1
ATOM 1489 O O . TYR A 1 183 ? 10.870 -8.891 -2.867 1.00 97.88 183 TYR A O 1
ATOM 1497 N N . MET A 1 184 ? 11.330 -6.793 -3.515 1.00 94.94 184 MET A N 1
ATOM 1498 C CA . MET A 1 184 ? 12.777 -6.956 -3.407 1.00 94.94 184 MET A CA 1
ATOM 1499 C C . MET A 1 184 ? 13.235 -7.149 -1.968 1.00 94.94 184 MET A C 1
ATOM 1501 O O . MET A 1 184 ? 13.971 -8.097 -1.694 1.00 94.94 184 MET A O 1
ATOM 1505 N N . CYS A 1 185 ? 12.740 -6.339 -1.033 1.00 93.75 185 CYS A N 1
ATOM 1506 C CA . CYS A 1 185 ? 13.036 -6.509 0.388 1.00 93.75 185 CYS A CA 1
ATOM 1507 C C . CYS A 1 185 ? 12.567 -7.869 0.937 1.00 93.75 185 CYS A C 1
ATOM 1509 O O . CYS A 1 185 ? 13.208 -8.422 1.828 1.00 93.75 185 CYS A O 1
ATOM 1511 N N . ALA A 1 186 ? 11.489 -8.424 0.380 1.00 95.00 186 ALA A N 1
ATOM 1512 C CA . ALA A 1 186 ? 10.959 -9.744 0.718 1.00 95.00 186 ALA A CA 1
ATOM 1513 C C . ALA A 1 186 ? 11.621 -10.912 -0.045 1.00 95.00 186 ALA A C 1
ATOM 1515 O O . ALA A 1 186 ? 11.168 -12.048 0.078 1.00 95.00 186 ALA A O 1
ATOM 1516 N N . ASN A 1 187 ? 12.644 -10.662 -0.875 1.00 95.06 187 ASN A N 1
ATOM 1517 C CA . ASN A 1 187 ? 13.259 -11.648 -1.783 1.00 95.06 187 ASN A CA 1
ATOM 1518 C C . ASN A 1 187 ? 12.270 -12.325 -2.762 1.00 95.06 187 ASN A C 1
ATOM 1520 O O . ASN A 1 187 ? 12.503 -13.425 -3.268 1.00 95.06 187 ASN A O 1
ATOM 1524 N N . ARG A 1 188 ? 11.159 -11.656 -3.076 1.00 96.94 188 ARG A N 1
ATOM 1525 C CA . ARG A 1 188 ? 10.109 -12.085 -4.015 1.00 96.94 188 ARG A CA 1
ATOM 1526 C C . ARG A 1 188 ? 10.399 -11.549 -5.419 1.00 96.94 188 ARG A C 1
ATOM 1528 O O . ARG A 1 188 ? 9.635 -10.786 -6.009 1.00 96.94 188 ARG A O 1
ATOM 1535 N N . HIS A 1 189 ? 11.560 -11.923 -5.955 1.00 97.31 189 HIS A N 1
ATOM 1536 C CA . HIS A 1 189 ? 12.117 -11.332 -7.181 1.00 97.31 189 HIS A CA 1
ATOM 1537 C C . HIS A 1 189 ? 11.226 -11.513 -8.420 1.00 97.31 189 HIS A C 1
ATOM 1539 O O . HIS A 1 189 ? 11.180 -10.642 -9.288 1.00 97.31 189 HIS A O 1
ATOM 1545 N N . ALA A 1 190 ? 10.503 -12.633 -8.515 1.00 97.69 190 ALA A N 1
ATOM 1546 C CA . ALA A 1 190 ? 9.604 -12.889 -9.636 1.00 97.69 190 ALA A CA 1
ATOM 1547 C C . ALA A 1 190 ? 8.437 -11.889 -9.654 1.00 97.69 190 ALA A C 1
ATOM 1549 O O . ALA A 1 190 ? 8.105 -11.339 -10.709 1.00 97.69 190 ALA A O 1
ATOM 1550 N N . GLU A 1 191 ? 7.845 -11.616 -8.490 1.00 98.38 191 GLU A N 1
ATOM 1551 C CA . GLU A 1 191 ? 6.814 -10.595 -8.338 1.00 98.38 191 GLU A CA 1
ATOM 1552 C C . GLU A 1 191 ? 7.360 -9.187 -8.573 1.00 98.38 191 GLU A C 1
ATOM 1554 O O . GLU A 1 191 ? 6.730 -8.440 -9.317 1.00 98.38 191 GLU A O 1
ATOM 1559 N N . ALA A 1 192 ? 8.553 -8.857 -8.062 1.00 98.19 192 ALA A N 1
ATOM 1560 C CA . ALA A 1 192 ? 9.202 -7.570 -8.333 1.00 98.19 192 ALA A CA 1
ATOM 1561 C C . ALA A 1 192 ? 9.356 -7.318 -9.845 1.00 98.19 192 ALA A C 1
ATOM 1563 O O . ALA A 1 192 ? 8.953 -6.270 -10.350 1.00 98.19 192 ALA A O 1
ATOM 1564 N N . ILE A 1 193 ? 9.857 -8.305 -10.601 1.00 98.38 193 ILE A N 1
ATOM 1565 C CA . ILE A 1 193 ? 10.014 -8.194 -12.062 1.00 98.38 193 ILE A CA 1
ATOM 1566 C C . ILE A 1 193 ? 8.655 -8.036 -12.745 1.00 98.38 193 ILE A C 1
ATOM 1568 O O . ILE A 1 193 ? 8.514 -7.226 -13.664 1.00 98.38 193 ILE A O 1
ATOM 1572 N N . ARG A 1 194 ? 7.651 -8.819 -12.338 1.00 98.44 194 ARG A N 1
ATOM 1573 C CA . ARG A 1 194 ? 6.305 -8.754 -12.924 1.00 98.44 194 ARG A CA 1
ATOM 1574 C C . ARG A 1 194 ? 5.682 -7.373 -12.715 1.00 98.44 194 ARG A C 1
ATOM 1576 O O . ARG A 1 194 ? 5.198 -6.790 -13.681 1.00 98.44 194 ARG A O 1
ATOM 1583 N N . THR A 1 195 ? 5.757 -6.839 -11.500 1.00 98.38 195 THR A N 1
ATOM 1584 C CA . THR A 1 195 ? 5.259 -5.501 -11.154 1.00 98.38 195 THR A CA 1
ATOM 1585 C C . THR A 1 195 ? 6.040 -4.407 -11.886 1.00 98.38 195 THR A C 1
ATOM 1587 O O . THR A 1 195 ? 5.440 -3.483 -12.429 1.00 98.38 195 THR A O 1
ATOM 1590 N N . GLY A 1 196 ? 7.365 -4.533 -12.005 1.00 98.00 196 GLY A N 1
ATOM 1591 C CA . GLY A 1 196 ? 8.187 -3.588 -12.768 1.00 98.00 196 GLY A CA 1
ATOM 1592 C C . GLY A 1 196 ? 7.839 -3.561 -14.262 1.00 98.00 196 GLY A C 1
ATOM 1593 O O . GLY A 1 196 ? 7.766 -2.490 -14.865 1.00 98.00 196 GLY A O 1
ATOM 1594 N N . LYS A 1 197 ? 7.552 -4.722 -14.866 1.00 98.31 197 LYS A N 1
ATOM 1595 C CA . LYS A 1 197 ? 7.057 -4.809 -16.253 1.00 98.31 197 LYS A CA 1
ATOM 1596 C C . LYS A 1 197 ? 5.690 -4.155 -16.416 1.00 98.31 197 LYS A C 1
ATOM 1598 O O . LYS A 1 197 ? 5.489 -3.419 -17.377 1.00 98.31 197 LYS A O 1
ATOM 1603 N N . GLU A 1 198 ? 4.776 -4.409 -15.484 1.00 97.50 198 GLU A N 1
ATOM 1604 C CA . GLU A 1 198 ? 3.453 -3.782 -15.469 1.00 97.50 198 GLU A CA 1
ATOM 1605 C C . GLU A 1 198 ? 3.560 -2.253 -15.414 1.00 97.50 198 GLU A C 1
ATOM 1607 O O . GLU A 1 198 ? 2.925 -1.559 -16.207 1.00 97.50 198 GLU A O 1
ATOM 1612 N N . LEU A 1 199 ? 4.428 -1.726 -14.548 1.00 96.69 199 LEU A N 1
ATOM 1613 C CA . LEU A 1 199 ? 4.692 -0.293 -14.438 1.00 96.69 199 LEU A CA 1
ATOM 1614 C C . LEU A 1 199 ? 5.242 0.303 -15.747 1.00 96.69 199 LEU A C 1
ATOM 1616 O O . LEU A 1 199 ? 4.816 1.382 -16.170 1.00 96.69 199 LEU A O 1
ATOM 1620 N N . CYS A 1 200 ? 6.173 -0.392 -16.408 1.00 96.94 200 CYS A N 1
ATOM 1621 C CA . CYS A 1 200 ? 6.712 0.038 -17.700 1.00 96.94 200 CYS A CA 1
ATOM 1622 C C . CYS A 1 200 ? 5.624 0.095 -18.779 1.00 96.94 200 CYS A C 1
ATOM 1624 O O . CYS A 1 200 ? 5.539 1.087 -19.501 1.00 96.94 200 CYS A O 1
ATOM 1626 N N . GLU A 1 201 ? 4.780 -0.935 -18.872 1.00 96.19 201 GLU A N 1
ATOM 1627 C CA . GLU A 1 201 ? 3.699 -0.986 -19.862 1.00 96.19 201 GLU A CA 1
ATOM 1628 C C . GLU A 1 201 ? 2.650 0.101 -19.600 1.00 96.19 201 GLU A C 1
ATOM 1630 O O . GLU A 1 201 ? 2.266 0.824 -20.515 1.00 96.19 201 GLU A O 1
ATOM 1635 N N . PHE A 1 202 ? 2.258 0.302 -18.339 1.00 94.75 202 PHE A N 1
ATOM 1636 C CA . PHE A 1 202 ? 1.275 1.319 -17.961 1.00 94.75 202 PHE A CA 1
ATOM 1637 C C . PHE A 1 202 ? 1.710 2.752 -18.316 1.00 94.75 202 PHE A C 1
ATOM 1639 O O . PHE A 1 202 ? 0.875 3.614 -18.602 1.00 94.75 202 PHE A O 1
ATOM 1646 N N . THR A 1 203 ? 3.015 3.027 -18.278 1.00 94.69 203 THR A N 1
ATOM 1647 C CA . THR A 1 203 ? 3.577 4.376 -18.467 1.00 94.69 203 THR A CA 1
ATOM 1648 C C . THR A 1 203 ? 3.983 4.689 -19.904 1.00 94.69 203 THR A C 1
ATOM 1650 O O . THR A 1 203 ? 4.142 5.867 -20.233 1.00 94.69 203 THR A O 1
ATOM 1653 N N . LYS A 1 204 ? 4.098 3.665 -20.758 1.00 92.69 204 LYS A N 1
ATOM 1654 C CA . LYS A 1 204 ? 4.644 3.725 -22.122 1.00 92.69 204 LYS A CA 1
ATOM 1655 C C . LYS A 1 204 ? 4.068 4.841 -22.988 1.00 92.69 204 LYS A C 1
ATOM 1657 O O . LYS A 1 204 ? 4.826 5.594 -23.588 1.00 92.69 204 LYS A O 1
ATOM 1662 N N . ASP A 1 205 ? 2.747 4.990 -22.984 1.00 87.62 205 ASP A N 1
ATOM 1663 C CA . ASP A 1 205 ? 2.048 5.965 -23.832 1.00 87.62 205 ASP A CA 1
ATOM 1664 C C . ASP A 1 205 ? 1.591 7.219 -23.066 1.00 87.62 205 ASP A C 1
ATOM 1666 O O . ASP A 1 205 ? 0.899 8.076 -23.615 1.00 87.62 205 ASP A O 1
ATOM 1670 N N . LYS A 1 206 ? 1.951 7.343 -21.780 1.00 84.69 206 LYS A N 1
ATOM 1671 C CA . LYS A 1 206 ? 1.490 8.447 -20.922 1.00 84.69 206 LYS A CA 1
ATOM 1672 C C . LYS A 1 206 ? 2.461 9.618 -20.908 1.00 84.69 206 LYS A C 1
ATOM 1674 O O . LYS A 1 206 ? 2.058 10.766 -21.081 1.00 84.69 206 LYS A O 1
ATOM 1679 N N . ASN A 1 207 ? 3.733 9.348 -20.632 1.00 88.06 207 ASN A N 1
ATOM 1680 C CA . ASN A 1 207 ? 4.749 10.382 -20.476 1.00 88.06 207 ASN A CA 1
ATOM 1681 C C . ASN A 1 207 ? 6.143 9.767 -20.641 1.00 88.06 207 ASN A C 1
ATOM 1683 O O . ASN A 1 207 ? 6.530 8.910 -19.848 1.00 88.06 207 ASN A O 1
ATOM 1687 N N . ASN A 1 208 ? 6.901 10.240 -21.633 1.00 88.81 208 ASN A N 1
ATOM 1688 C CA . ASN A 1 208 ? 8.230 9.707 -21.941 1.00 88.81 208 ASN A CA 1
ATOM 1689 C C . ASN A 1 208 ? 9.179 9.772 -20.741 1.00 88.81 208 ASN A C 1
ATOM 1691 O O . ASN A 1 208 ? 9.846 8.786 -20.448 1.00 88.81 208 ASN A O 1
ATOM 1695 N N . SER A 1 209 ? 9.219 10.890 -20.014 1.00 91.88 209 SER A N 1
ATOM 1696 C CA . SER A 1 209 ? 10.114 11.074 -18.869 1.00 91.88 209 SER A CA 1
ATOM 1697 C C . SER A 1 209 ? 9.806 10.077 -17.748 1.00 91.88 209 SER A C 1
ATOM 1699 O O . SER A 1 209 ? 10.717 9.494 -17.160 1.00 91.88 209 SER A O 1
ATOM 1701 N N . ILE A 1 210 ? 8.520 9.847 -17.463 1.00 91.38 210 ILE A N 1
ATOM 1702 C CA . ILE A 1 210 ? 8.084 8.855 -16.471 1.00 91.38 210 ILE A CA 1
ATOM 1703 C C . ILE A 1 210 ? 8.393 7.441 -16.968 1.00 91.38 210 ILE A C 1
ATOM 1705 O O . ILE A 1 210 ? 8.972 6.653 -16.224 1.00 91.38 210 ILE A O 1
ATOM 1709 N N . HIS A 1 211 ? 8.081 7.136 -18.228 1.00 94.94 211 HIS A N 1
ATOM 1710 C CA . HIS A 1 211 ? 8.354 5.828 -18.815 1.00 94.94 211 HIS A CA 1
ATOM 1711 C C . HIS A 1 211 ? 9.847 5.477 -18.775 1.00 94.94 211 HIS A C 1
ATOM 1713 O O . HIS A 1 211 ? 10.203 4.382 -18.344 1.00 94.94 211 HIS A O 1
ATOM 1719 N N . ILE A 1 212 ? 10.729 6.421 -19.130 1.00 95.06 212 ILE A N 1
ATOM 1720 C CA . ILE A 1 212 ? 12.186 6.250 -19.028 1.00 95.06 212 ILE A CA 1
ATOM 1721 C C . ILE A 1 212 ? 12.572 5.881 -17.592 1.00 95.06 212 ILE A C 1
ATOM 1723 O O . ILE A 1 212 ? 13.264 4.886 -17.393 1.00 95.06 212 ILE A O 1
ATOM 1727 N N . ARG A 1 213 ? 12.096 6.626 -16.583 1.00 94.19 213 ARG A N 1
ATOM 1728 C CA . ARG A 1 213 ? 12.393 6.336 -15.166 1.00 94.19 213 ARG A CA 1
ATOM 1729 C C . ARG A 1 213 ? 11.929 4.936 -14.754 1.00 94.19 213 ARG A C 1
ATOM 1731 O O . ARG A 1 213 ? 12.682 4.220 -14.100 1.00 94.19 213 ARG A O 1
ATOM 1738 N N . CYS A 1 214 ? 10.736 4.519 -15.173 1.00 95.00 214 CYS A N 1
ATOM 1739 C CA . CYS A 1 214 ? 10.204 3.186 -14.882 1.00 95.00 214 CYS A CA 1
ATOM 1740 C C . CYS A 1 214 ? 11.017 2.066 -15.550 1.00 95.00 214 CYS A C 1
ATOM 1742 O O . CYS A 1 214 ? 11.306 1.051 -14.916 1.00 95.00 214 CYS A O 1
ATOM 1744 N N . VAL A 1 215 ? 11.441 2.254 -16.802 1.00 96.69 215 VAL A N 1
ATOM 1745 C CA . VAL A 1 215 ? 12.292 1.282 -17.508 1.00 96.69 215 VAL A CA 1
ATOM 1746 C C . VAL A 1 215 ? 13.684 1.201 -16.882 1.00 96.69 215 VAL A C 1
ATOM 1748 O O . VAL A 1 215 ? 14.243 0.108 -16.793 1.00 96.69 215 VAL A O 1
ATOM 1751 N N . LEU A 1 216 ? 14.236 2.321 -16.406 1.00 95.38 216 LEU A N 1
ATOM 1752 C CA . LEU A 1 216 ? 15.505 2.328 -15.674 1.00 95.38 216 LEU A CA 1
ATOM 1753 C C . LEU A 1 216 ? 15.395 1.619 -14.321 1.00 95.38 216 LEU A C 1
ATOM 1755 O O . LEU A 1 216 ? 16.287 0.840 -13.999 1.00 95.38 216 LEU A O 1
ATOM 1759 N N . LEU A 1 217 ? 14.288 1.787 -13.588 1.00 94.81 217 LEU A N 1
ATOM 1760 C CA . LEU A 1 217 ? 14.008 1.018 -12.368 1.00 94.81 217 LEU A CA 1
ATOM 1761 C C . LEU A 1 217 ? 14.013 -0.495 -12.640 1.00 94.81 217 LEU A C 1
ATOM 1763 O O . LEU A 1 217 ? 14.698 -1.248 -11.950 1.00 94.81 217 LEU A O 1
ATOM 1767 N N . LEU A 1 218 ? 13.306 -0.945 -13.683 1.00 96.94 218 LEU A N 1
ATOM 1768 C CA . LEU A 1 218 ? 13.301 -2.356 -14.084 1.00 96.94 218 LEU A CA 1
ATOM 1769 C C . LEU A 1 218 ? 14.695 -2.836 -14.533 1.00 96.94 218 LEU A C 1
ATOM 1771 O O . LEU A 1 218 ? 15.089 -3.964 -14.240 1.00 96.94 218 LEU A O 1
ATOM 1775 N N . GLY A 1 219 ? 15.461 -1.982 -15.213 1.00 95.81 219 GLY A N 1
ATOM 1776 C CA . GLY A 1 219 ? 16.852 -2.255 -15.574 1.00 95.81 219 GLY A CA 1
ATOM 1777 C C . GLY A 1 219 ? 17.752 -2.460 -14.350 1.00 95.81 219 GLY A C 1
ATOM 1778 O O . GLY A 1 219 ? 18.531 -3.412 -14.322 1.00 95.81 219 GLY A O 1
ATOM 1779 N N . SER A 1 220 ? 17.620 -1.618 -13.323 1.00 93.44 220 SER A N 1
ATOM 1780 C CA . SER A 1 220 ? 18.346 -1.756 -12.051 1.00 93.44 220 SER A CA 1
ATOM 1781 C C . SER A 1 220 ? 17.992 -3.046 -11.330 1.00 93.44 220 SER A C 1
ATOM 1783 O O . SER A 1 220 ? 18.888 -3.763 -10.893 1.00 93.44 220 SER A O 1
ATOM 1785 N N . LEU A 1 221 ? 16.707 -3.399 -11.302 1.00 94.81 221 LEU A N 1
ATOM 1786 C CA . LEU A 1 221 ? 16.247 -4.673 -10.763 1.00 94.81 221 LEU A CA 1
ATOM 1787 C C . LEU A 1 221 ? 16.919 -5.862 -11.470 1.00 94.81 221 LEU A C 1
ATOM 1789 O O . LEU A 1 221 ? 17.452 -6.759 -10.820 1.00 94.81 221 LEU A O 1
ATOM 1793 N N . TYR A 1 222 ? 16.958 -5.865 -12.805 1.00 97.25 222 TYR A N 1
ATOM 1794 C CA . TYR A 1 222 ? 17.666 -6.913 -13.546 1.00 97.25 222 TYR A CA 1
ATOM 1795 C C . TYR A 1 222 ? 19.162 -6.944 -13.236 1.00 97.25 222 TYR A C 1
ATOM 1797 O O . TYR A 1 222 ? 19.735 -8.026 -13.106 1.00 97.25 222 TYR A O 1
ATOM 1805 N N . LYS A 1 223 ? 19.796 -5.781 -13.077 1.00 94.12 223 LYS A N 1
ATOM 1806 C CA . LYS A 1 223 ? 21.209 -5.684 -12.701 1.00 94.12 223 LYS A CA 1
ATOM 1807 C C . LYS A 1 223 ? 21.478 -6.321 -11.336 1.00 94.12 223 LYS A C 1
ATOM 1809 O O . LYS A 1 223 ? 22.415 -7.107 -11.226 1.00 94.12 223 LYS A O 1
ATOM 1814 N N . GLU A 1 224 ? 20.662 -6.027 -10.323 1.00 93.50 224 GLU A N 1
ATOM 1815 C CA . GLU A 1 224 ? 20.780 -6.621 -8.978 1.00 93.50 224 GLU A CA 1
ATOM 1816 C C . GLU A 1 224 ? 20.657 -8.150 -9.001 1.00 93.50 224 GLU A C 1
ATOM 1818 O O . GLU A 1 224 ? 21.318 -8.849 -8.234 1.00 93.50 224 GLU A O 1
ATOM 1823 N N . LEU A 1 225 ? 19.874 -8.676 -9.943 1.00 94.69 225 LEU A N 1
ATOM 1824 C CA . LEU A 1 225 ? 19.666 -10.108 -10.151 1.00 94.69 225 LEU A CA 1
ATOM 1825 C C . LEU A 1 225 ? 20.667 -10.745 -11.133 1.00 94.69 225 LEU A C 1
ATOM 1827 O O . LEU A 1 225 ? 20.513 -11.911 -11.492 1.00 94.69 225 LEU A O 1
ATOM 1831 N N . ASN A 1 226 ? 21.705 -10.014 -11.559 1.00 96.56 226 ASN A N 1
ATOM 1832 C CA . ASN A 1 226 ? 22.713 -10.446 -12.540 1.00 96.56 226 ASN A CA 1
ATOM 1833 C C . ASN A 1 226 ? 22.132 -10.841 -13.917 1.00 96.56 226 ASN A C 1
ATOM 1835 O O . ASN A 1 226 ? 22.670 -11.700 -14.616 1.00 96.56 226 ASN A O 1
ATOM 1839 N N . MET A 1 227 ? 21.037 -10.201 -14.327 1.00 96.81 227 MET A N 1
ATOM 1840 C CA . MET A 1 227 ? 20.333 -10.415 -15.597 1.00 96.81 227 MET A CA 1
ATOM 1841 C C . MET A 1 227 ? 20.746 -9.361 -16.642 1.00 96.81 227 MET A C 1
ATOM 1843 O O . MET A 1 227 ? 19.955 -8.505 -17.045 1.00 96.81 227 MET A O 1
ATOM 1847 N N . THR A 1 228 ? 22.015 -9.390 -17.062 1.00 94.94 228 THR A N 1
ATOM 1848 C CA . THR A 1 228 ? 22.625 -8.331 -17.893 1.00 94.94 228 THR A CA 1
ATOM 1849 C C . THR A 1 228 ? 21.948 -8.147 -19.253 1.00 94.94 228 THR A C 1
ATOM 1851 O O . THR A 1 228 ? 21.734 -7.015 -19.672 1.00 94.94 228 THR A O 1
ATOM 1854 N N . GLU A 1 229 ? 21.539 -9.225 -19.930 1.00 96.88 229 GLU A N 1
ATOM 1855 C CA . GLU A 1 229 ? 20.859 -9.115 -21.232 1.00 96.88 229 GLU A CA 1
ATOM 1856 C C . GLU A 1 229 ? 19.530 -8.349 -21.121 1.00 96.88 229 GLU A C 1
ATOM 1858 O O . GLU A 1 229 ? 19.188 -7.528 -21.975 1.00 96.88 229 GLU A O 1
ATOM 1863 N N . GLN A 1 230 ? 18.780 -8.588 -20.045 1.00 97.88 230 GLN A N 1
ATOM 1864 C CA . GLN A 1 230 ? 17.509 -7.924 -19.779 1.00 97.88 230 GLN A CA 1
ATOM 1865 C C . GLN A 1 230 ? 17.721 -6.464 -19.369 1.00 97.88 230 GLN A C 1
ATOM 1867 O O . GLN A 1 230 ? 16.983 -5.594 -19.831 1.00 97.88 230 GLN A O 1
ATOM 1872 N N . GLN A 1 231 ? 18.755 -6.181 -18.572 1.00 96.50 231 GLN A N 1
ATOM 1873 C CA . GLN A 1 231 ? 19.173 -4.812 -18.262 1.00 96.50 231 GLN A CA 1
ATOM 1874 C C . GLN A 1 231 ? 19.508 -4.029 -19.545 1.00 96.50 231 GLN A C 1
ATOM 1876 O O . GLN A 1 231 ? 18.986 -2.930 -19.754 1.00 96.50 231 GLN A O 1
ATOM 1881 N N . ASP A 1 232 ? 20.333 -4.594 -20.429 1.00 96.06 232 ASP A N 1
ATOM 1882 C CA . ASP A 1 232 ? 20.708 -3.960 -21.697 1.00 96.06 232 ASP A CA 1
ATOM 1883 C C . ASP A 1 232 ? 19.485 -3.753 -22.595 1.00 96.06 232 ASP A C 1
ATOM 1885 O O . ASP A 1 232 ? 19.341 -2.708 -23.238 1.00 96.06 232 ASP A O 1
ATOM 1889 N N . SER A 1 233 ? 18.562 -4.719 -22.619 1.00 97.19 233 SER A N 1
ATOM 1890 C CA . SER A 1 233 ? 17.291 -4.591 -23.335 1.00 97.19 233 SER A CA 1
ATOM 1891 C C . SER A 1 233 ? 16.455 -3.417 -22.817 1.00 97.19 233 SER A C 1
ATOM 1893 O O . SER A 1 233 ? 15.899 -2.677 -23.632 1.00 97.19 233 SER A O 1
ATOM 1895 N N . CYS A 1 234 ? 16.381 -3.205 -21.497 1.00 96.81 234 CYS A N 1
ATOM 1896 C CA . CYS A 1 234 ? 15.700 -2.048 -20.909 1.00 96.81 234 CYS A CA 1
ATOM 1897 C C . CYS A 1 234 ? 16.312 -0.739 -21.421 1.00 96.81 234 CYS A C 1
ATOM 1899 O O . CYS A 1 234 ? 15.602 0.073 -22.011 1.00 96.81 234 CYS A O 1
ATOM 1901 N N . ILE A 1 235 ? 17.630 -0.562 -21.303 1.00 95.00 235 ILE A N 1
ATOM 1902 C CA . ILE A 1 235 ? 18.315 0.666 -21.747 1.00 95.00 235 ILE A CA 1
ATOM 1903 C C . ILE A 1 235 ? 18.102 0.902 -23.248 1.00 95.00 235 ILE A C 1
ATOM 1905 O O . ILE A 1 235 ? 17.731 1.998 -23.672 1.00 95.00 235 ILE A O 1
ATOM 1909 N N . ASN A 1 236 ? 18.276 -0.136 -24.068 1.00 96.94 236 ASN A N 1
ATOM 1910 C CA . ASN A 1 236 ? 18.106 -0.037 -25.517 1.00 96.94 236 ASN A CA 1
ATOM 1911 C C . ASN A 1 236 ? 16.679 0.349 -25.932 1.00 96.94 236 ASN A C 1
ATOM 1913 O O . ASN A 1 236 ? 16.515 1.023 -26.952 1.00 96.94 236 ASN A O 1
ATOM 1917 N N . SER A 1 237 ? 15.671 -0.028 -25.142 1.00 96.31 237 SER A N 1
ATOM 1918 C CA . SER A 1 237 ? 14.270 0.297 -25.419 1.00 96.31 237 SER A CA 1
ATOM 1919 C C . SER A 1 237 ? 13.913 1.769 -25.205 1.00 96.31 237 SER A C 1
ATOM 1921 O O . SER A 1 237 ? 12.965 2.234 -25.823 1.00 96.31 237 SER A O 1
ATOM 1923 N N . VAL A 1 238 ? 14.678 2.522 -24.403 1.00 96.44 238 VAL A N 1
ATOM 1924 C CA . VAL A 1 238 ? 14.354 3.926 -24.073 1.00 96.44 238 VAL A CA 1
ATOM 1925 C C . VAL A 1 238 ? 15.441 4.934 -24.437 1.00 96.44 238 VAL A C 1
ATOM 1927 O O . VAL A 1 238 ? 15.153 6.124 -24.491 1.00 96.44 238 VAL A O 1
ATOM 1930 N N . LYS A 1 239 ? 16.664 4.498 -24.771 1.00 96.25 239 LYS A N 1
ATOM 1931 C CA . LYS A 1 239 ? 17.791 5.402 -25.087 1.00 96.25 239 LYS A CA 1
ATOM 1932 C C . LYS A 1 239 ? 17.565 6.364 -26.257 1.00 96.25 239 LYS A C 1
ATOM 1934 O O . LYS A 1 239 ? 18.315 7.314 -26.430 1.00 96.25 239 LYS A O 1
ATOM 1939 N N . HIS A 1 240 ? 16.580 6.071 -27.101 1.00 95.62 240 HIS A N 1
ATOM 1940 C CA . HIS A 1 240 ? 16.219 6.885 -28.259 1.00 95.62 240 HIS A CA 1
ATOM 1941 C C . HIS A 1 240 ? 15.140 7.932 -27.940 1.00 95.62 240 HIS A C 1
ATOM 1943 O O . HIS A 1 240 ? 14.833 8.764 -28.795 1.00 95.62 240 HIS A O 1
ATOM 1949 N N . LEU A 1 241 ? 14.532 7.872 -26.751 1.00 94.88 241 LEU A N 1
ATOM 1950 C CA . LEU A 1 241 ? 13.490 8.801 -26.341 1.00 94.88 241 LEU A CA 1
ATOM 1951 C C . LEU A 1 241 ? 14.096 10.160 -25.957 1.00 94.88 241 LEU A C 1
ATOM 1953 O O . LEU A 1 241 ? 15.211 10.215 -25.425 1.00 94.88 241 LEU A O 1
ATOM 1957 N N . PRO A 1 242 ? 13.366 11.268 -26.188 1.00 93.06 242 PRO A N 1
ATOM 1958 C CA . PRO A 1 242 ? 13.769 12.579 -25.693 1.00 93.06 242 PRO A CA 1
ATOM 1959 C C . PRO A 1 242 ? 14.029 12.545 -24.184 1.00 93.06 242 PRO A C 1
ATOM 1961 O O . PRO A 1 242 ? 13.358 11.816 -23.460 1.00 93.06 242 PRO A O 1
ATOM 1964 N N . GLU A 1 243 ? 14.977 13.361 -23.717 1.00 92.56 243 GLU A N 1
ATOM 1965 C CA . GLU A 1 243 ? 15.338 13.513 -22.294 1.00 92.56 243 GLU A CA 1
ATOM 1966 C C . GLU A 1 243 ? 16.037 12.302 -21.650 1.00 92.56 243 GLU A C 1
ATOM 1968 O O . GLU A 1 243 ? 16.441 12.399 -20.490 1.00 92.56 243 GLU A O 1
ATOM 1973 N N . PHE A 1 244 ? 16.254 11.202 -22.386 1.00 95.38 244 PHE A N 1
ATOM 1974 C CA . PHE A 1 244 ? 16.914 10.007 -21.854 1.00 95.38 244 PHE A CA 1
ATOM 1975 C C . PHE A 1 244 ? 18.257 10.315 -21.190 1.00 95.38 244 PHE A C 1
ATOM 1977 O O . PHE A 1 244 ? 18.439 9.941 -20.040 1.00 95.38 244 PHE A O 1
ATOM 1984 N N . GLU A 1 245 ? 19.173 11.011 -21.871 1.00 94.19 245 GLU A N 1
ATOM 1985 C CA . GLU A 1 245 ? 20.517 11.288 -21.335 1.00 94.19 245 GLU A CA 1
ATOM 1986 C C . GLU A 1 245 ? 20.452 12.041 -20.000 1.00 94.19 245 GLU A C 1
ATOM 1988 O O . GLU A 1 245 ? 21.089 11.643 -19.030 1.00 94.19 245 GLU A O 1
ATOM 1993 N N . ALA A 1 246 ? 19.610 13.076 -19.920 1.00 94.00 246 ALA A N 1
ATOM 1994 C CA . ALA A 1 246 ? 19.446 13.866 -18.704 1.00 94.00 246 ALA A CA 1
ATOM 1995 C C . ALA A 1 246 ? 18.877 13.034 -17.543 1.00 94.00 246 ALA A C 1
ATOM 1997 O O . ALA A 1 246 ? 19.328 13.169 -16.407 1.00 94.00 246 ALA A O 1
ATOM 1998 N N . ILE A 1 247 ? 17.896 12.170 -17.823 1.00 94.19 247 ILE A N 1
ATOM 1999 C CA . ILE A 1 247 ? 17.269 11.307 -16.813 1.00 94.19 247 ILE A CA 1
ATOM 2000 C C . ILE A 1 247 ? 18.214 10.179 -16.393 1.00 94.19 247 ILE A C 1
ATOM 2002 O O . ILE A 1 247 ? 18.304 9.873 -15.209 1.00 94.19 247 ILE A O 1
ATOM 2006 N N . TYR A 1 248 ? 18.922 9.569 -17.340 1.00 92.00 248 TYR A N 1
ATOM 2007 C CA . TYR A 1 248 ? 19.880 8.502 -17.081 1.00 92.00 248 TYR A CA 1
ATOM 2008 C C . TYR A 1 248 ? 21.045 9.001 -16.224 1.00 92.00 248 TYR A C 1
ATOM 2010 O O . TYR A 1 248 ? 21.395 8.362 -15.236 1.00 92.00 248 TYR A O 1
ATOM 2018 N N . ASP A 1 249 ? 21.594 10.176 -16.538 1.00 90.12 249 ASP A N 1
ATOM 2019 C CA . ASP A 1 249 ? 22.672 10.789 -15.761 1.00 90.12 249 ASP A CA 1
ATOM 2020 C C . ASP A 1 249 ? 22.239 11.175 -14.341 1.00 90.12 249 ASP A C 1
ATOM 2022 O O . ASP A 1 249 ? 23.049 11.096 -13.419 1.00 90.12 249 ASP A O 1
ATOM 2026 N N . ASP A 1 250 ? 20.994 11.625 -14.157 1.00 88.75 250 ASP A N 1
ATOM 2027 C CA . ASP A 1 250 ? 20.398 11.877 -12.836 1.00 88.75 250 ASP A CA 1
ATOM 2028 C C . ASP A 1 250 ? 20.249 10.568 -12.051 1.00 88.75 250 ASP A C 1
ATOM 2030 O O . ASP A 1 250 ? 20.676 10.469 -10.903 1.00 88.75 250 ASP A O 1
ATOM 2034 N N . TYR A 1 251 ? 19.718 9.536 -12.705 1.00 81.25 251 TYR A N 1
ATOM 2035 C CA . TYR A 1 251 ? 19.462 8.231 -12.107 1.00 81.25 251 TYR A CA 1
ATOM 2036 C C . TYR A 1 251 ? 20.750 7.498 -11.697 1.00 81.25 251 TYR A C 1
ATOM 2038 O O . TYR A 1 251 ? 20.796 6.882 -10.642 1.00 81.25 251 TYR A O 1
ATOM 2046 N N . MET A 1 252 ? 21.821 7.606 -12.487 1.00 76.12 252 MET A N 1
ATOM 2047 C CA . MET A 1 252 ? 23.118 6.977 -12.194 1.00 76.12 252 MET A CA 1
ATOM 2048 C C . MET A 1 252 ? 23.941 7.699 -11.112 1.00 76.12 252 MET A C 1
ATOM 2050 O O . MET A 1 252 ? 24.969 7.172 -10.687 1.00 76.12 252 MET A O 1
ATOM 2054 N N . LYS A 1 253 ? 23.551 8.916 -10.709 1.00 70.44 253 LYS A N 1
ATOM 2055 C CA . LYS A 1 253 ? 24.221 9.693 -9.647 1.00 70.44 253 LYS A CA 1
ATOM 2056 C C . LYS A 1 253 ? 23.621 9.469 -8.257 1.00 70.44 253 LYS A C 1
ATOM 2058 O O . LYS A 1 253 ? 24.211 9.952 -7.290 1.00 70.44 253 LYS A O 1
ATOM 2063 N N . GLN A 1 254 ? 22.463 8.819 -8.180 1.00 57.53 254 GLN A N 1
ATOM 2064 C CA . GLN A 1 254 ? 21.790 8.431 -6.937 1.00 57.53 254 GLN A CA 1
ATOM 2065 C C . GLN A 1 254 ? 22.361 7.108 -6.425 1.00 57.53 254 GLN A C 1
ATOM 2067 O O . GLN A 1 254 ? 22.484 6.991 -5.186 1.00 57.53 254 GLN A O 1
#

Secondary structure (DSSP, 8-state):
---------------------S---SS-HHHHHHHHHHHHTTSS--HHHHHHHHHHHHHHHHHTT-----HHHHHHHHHHHHHHHHHHHHHHHHT-HHHHHHHHHHHHHHHHTSTT--HHHHHHHHHHHHHHHHHHHTT-HHHHHHHHHHHHHHHHHHHHTTTTSGGGHHHHHHHHHHHHHHHHHTT-HHHHHHHHHHHHHHHTTT-HHHHHHHHHHHHHHHHHTT-HHHHHHHHHHHTTSTTHHHHHHHHTT-

Organism: Phocaeicola salanitronis (strain DSM 18170 / JCM 13657 / CCUG 60908 / BL78) (NCBI:txid667015)